Protein AF-S8DYQ5-F1 (afdb_monomer)

Structure (mmCIF, N/CA/C/O backbone):
data_AF-S8DYQ5-F1
#
_entry.id   AF-S8DYQ5-F1
#
loop_
_atom_site.group_PDB
_atom_site.id
_atom_site.type_symbol
_atom_site.label_atom_id
_atom_site.label_alt_id
_atom_site.label_comp_id
_atom_site.label_asym_id
_atom_site.label_entity_id
_atom_site.label_seq_id
_atom_site.pdbx_PDB_ins_code
_atom_site.Cartn_x
_atom_site.Cartn_y
_atom_site.Cartn_z
_atom_site.occupancy
_atom_site.B_iso_or_equiv
_atom_site.auth_seq_id
_atom_site.auth_comp_id
_atom_site.auth_asym_id
_atom_site.auth_atom_id
_atom_site.pdbx_PDB_model_num
ATOM 1 N N . GLU A 1 1 ? 52.780 23.522 -34.281 1.00 34.97 1 GLU A N 1
ATOM 2 C CA . GLU A 1 1 ? 53.432 23.574 -35.608 1.00 34.97 1 GLU A CA 1
ATOM 3 C C . GLU A 1 1 ? 54.072 22.212 -35.859 1.00 34.97 1 GLU A C 1
ATOM 5 O O . GLU A 1 1 ? 54.791 21.752 -34.988 1.00 34.97 1 GLU A O 1
ATOM 10 N N . ALA A 1 2 ? 53.478 21.415 -36.759 1.00 33.50 2 ALA A N 1
ATOM 11 C CA . ALA A 1 2 ? 54.093 20.917 -38.007 1.00 33.50 2 ALA A CA 1
ATOM 12 C C . ALA A 1 2 ? 55.357 20.060 -37.745 1.00 33.50 2 ALA A C 1
ATOM 14 O O . ALA A 1 2 ? 56.310 20.537 -37.152 1.00 33.50 2 ALA A O 1
ATOM 15 N N . TRP A 1 3 ? 55.421 18.777 -38.110 1.00 33.88 3 TRP A N 1
ATOM 16 C CA . TRP A 1 3 ? 55.381 18.308 -39.496 1.00 33.88 3 TRP A CA 1
ATOM 17 C C . TRP A 1 3 ? 54.967 16.832 -39.628 1.00 33.88 3 TRP A C 1
ATOM 19 O O . TRP A 1 3 ? 55.508 15.949 -38.967 1.00 33.88 3 TRP A O 1
ATOM 29 N N . LEU A 1 4 ? 54.040 16.604 -40.559 1.00 36.69 4 LEU A N 1
ATOM 30 C CA . LEU A 1 4 ? 53.818 15.360 -41.294 1.00 36.69 4 LEU A CA 1
ATOM 31 C C . LEU A 1 4 ? 55.026 15.064 -42.187 1.00 36.69 4 LEU A C 1
ATOM 33 O O . LEU A 1 4 ? 55.485 15.991 -42.846 1.00 36.69 4 LEU A O 1
ATOM 37 N N . LEU A 1 5 ? 55.421 13.796 -42.335 1.00 36.88 5 LEU A N 1
ATOM 38 C CA . LEU A 1 5 ? 55.784 13.264 -43.650 1.00 36.88 5 LEU A CA 1
ATOM 39 C C . LEU A 1 5 ? 55.416 11.781 -43.780 1.00 36.88 5 LEU A C 1
ATOM 41 O O . LEU A 1 5 ? 55.628 10.953 -42.899 1.00 36.88 5 LEU A O 1
ATOM 45 N N . GLU A 1 6 ? 54.808 11.544 -44.929 1.00 33.19 6 GLU A N 1
ATOM 46 C CA . GLU A 1 6 ? 54.157 10.373 -45.489 1.00 33.19 6 GLU A CA 1
ATOM 47 C C . GLU A 1 6 ? 55.161 9.482 -46.252 1.00 33.19 6 GLU A C 1
ATOM 49 O O . GLU A 1 6 ? 56.293 9.895 -46.510 1.00 33.19 6 GLU A O 1
ATOM 54 N N . ASN A 1 7 ? 54.671 8.317 -46.701 1.00 31.28 7 ASN A N 1
ATOM 55 C CA . ASN A 1 7 ? 55.265 7.310 -47.602 1.00 31.28 7 ASN A CA 1
ATOM 56 C C . ASN A 1 7 ? 55.979 6.159 -46.874 1.00 31.28 7 ASN A C 1
ATOM 58 O O . ASN A 1 7 ? 56.912 6.366 -46.117 1.00 31.28 7 ASN A O 1
ATOM 62 N N . GLY A 1 8 ? 55.653 4.883 -47.066 1.00 27.94 8 GLY A N 1
ATOM 63 C CA . GLY A 1 8 ? 54.790 4.209 -48.029 1.00 27.94 8 GLY A CA 1
ATOM 64 C C . GLY A 1 8 ? 55.381 2.814 -48.253 1.00 27.94 8 GLY A C 1
ATOM 65 O O . GLY A 1 8 ? 56.590 2.709 -48.384 1.00 27.94 8 GLY A O 1
ATOM 66 N N . HIS A 1 9 ? 54.572 1.750 -48.262 1.00 28.48 9 HIS A N 1
ATOM 67 C CA . HIS A 1 9 ? 54.715 0.612 -49.186 1.00 28.48 9 HIS A CA 1
ATOM 68 C C . HIS A 1 9 ? 53.628 -0.445 -48.939 1.00 28.48 9 HIS A C 1
ATOM 70 O O . HIS A 1 9 ? 53.515 -1.043 -47.873 1.00 28.48 9 HIS A O 1
ATOM 76 N N . LYS A 1 10 ? 52.837 -0.691 -49.988 1.00 30.67 10 LYS A N 1
ATOM 77 C CA . LYS A 1 10 ? 51.967 -1.858 -50.154 1.00 30.67 10 LYS A CA 1
ATOM 78 C C . LYS A 1 10 ? 52.826 -3.105 -50.368 1.00 30.67 10 LYS A C 1
ATOM 80 O O . LYS A 1 10 ? 53.624 -3.107 -51.300 1.00 30.67 10 LYS A O 1
ATOM 85 N N . ILE A 1 11 ? 52.528 -4.193 -49.656 1.00 31.75 11 ILE A N 1
ATOM 86 C CA . ILE A 1 11 ? 52.632 -5.554 -50.201 1.00 31.75 11 ILE A CA 1
ATOM 87 C C . ILE A 1 11 ? 51.361 -6.319 -49.811 1.00 31.75 11 ILE A C 1
ATOM 89 O O . ILE A 1 11 ? 51.133 -6.646 -48.651 1.00 31.75 11 ILE A O 1
ATOM 93 N N . ARG A 1 12 ? 50.514 -6.573 -50.816 1.00 28.80 12 ARG A N 1
ATOM 94 C CA . ARG A 1 12 ? 49.479 -7.612 -50.795 1.00 28.80 12 ARG A CA 1
ATOM 95 C C . ARG A 1 12 ? 50.172 -8.955 -51.017 1.00 28.80 12 ARG A C 1
ATOM 97 O O . ARG A 1 12 ? 50.885 -9.094 -52.007 1.00 28.80 12 ARG A O 1
ATOM 104 N N . LEU A 1 13 ? 49.864 -9.951 -50.193 1.00 28.92 13 LEU A N 1
ATOM 105 C CA . LEU A 1 13 ? 50.006 -11.356 -50.568 1.00 28.92 13 LEU A CA 1
ATOM 106 C C . LEU A 1 13 ? 48.728 -12.102 -50.175 1.00 28.92 13 LEU A C 1
ATOM 108 O O . LEU A 1 13 ? 48.369 -12.212 -49.009 1.00 28.92 13 LEU A O 1
ATOM 112 N N . LEU A 1 14 ? 48.015 -12.523 -51.217 1.00 32.28 14 LEU A N 1
ATOM 113 C CA . LEU A 1 14 ? 46.856 -13.406 -51.219 1.00 32.28 14 LEU A CA 1
ATOM 114 C C . LEU A 1 14 ? 47.345 -14.860 -51.288 1.00 32.28 14 LEU A C 1
ATOM 116 O O . LEU A 1 14 ? 48.149 -15.179 -52.160 1.00 32.28 14 LEU A O 1
ATOM 120 N N . SER A 1 15 ? 46.786 -15.736 -50.454 1.00 28.73 15 SER A N 1
ATOM 121 C CA . SER A 1 15 ? 46.601 -17.174 -50.726 1.00 28.73 15 SER A CA 1
ATOM 122 C C . SER A 1 15 ? 45.511 -17.677 -49.762 1.00 28.73 15 SER A C 1
ATOM 124 O O . SER A 1 15 ? 45.709 -17.617 -48.555 1.00 28.73 15 SER A O 1
ATOM 126 N N . LYS A 1 16 ? 44.240 -17.786 -50.167 1.00 28.97 16 LYS A N 1
ATOM 127 C CA . LYS A 1 16 ? 43.554 -18.830 -50.960 1.00 28.97 16 LYS A CA 1
ATOM 128 C C . LYS A 1 16 ? 43.096 -20.042 -50.120 1.00 28.97 16 LYS A C 1
ATOM 130 O O . LYS A 1 16 ? 43.896 -20.881 -49.740 1.00 28.97 16 LYS A O 1
ATOM 135 N N . ASP A 1 17 ? 41.775 -20.065 -49.910 1.00 29.53 17 ASP A N 1
ATOM 136 C CA . ASP A 1 17 ? 40.824 -21.181 -49.762 1.00 29.53 17 ASP A CA 1
ATOM 137 C C . ASP A 1 17 ? 41.188 -22.457 -48.982 1.00 29.53 17 ASP A C 1
ATOM 139 O O . ASP A 1 17 ? 41.964 -23.285 -49.448 1.00 29.53 17 ASP A O 1
ATOM 143 N N . ALA A 1 18 ? 40.392 -22.738 -47.940 1.00 28.81 18 ALA A N 1
ATOM 144 C CA . ALA A 1 18 ? 39.826 -24.072 -47.709 1.00 28.81 18 ALA A CA 1
ATOM 145 C C . ALA A 1 18 ? 38.514 -23.984 -46.902 1.00 28.81 18 ALA A C 1
ATOM 147 O O . ALA A 1 18 ? 38.498 -23.649 -45.720 1.00 28.81 18 ALA A O 1
ATOM 148 N N . ARG A 1 19 ? 37.396 -24.301 -47.565 1.00 30.19 19 ARG A N 1
ATOM 149 C CA . ARG A 1 19 ? 36.094 -24.609 -46.957 1.00 30.19 19 ARG A CA 1
ATOM 150 C C . ARG A 1 19 ? 36.154 -26.009 -46.349 1.00 30.19 19 ARG A C 1
ATOM 152 O O . ARG A 1 19 ? 36.496 -26.932 -47.075 1.00 30.19 19 ARG A O 1
ATOM 159 N N . HIS A 1 20 ? 35.710 -26.189 -45.105 1.00 31.31 20 HIS A N 1
ATOM 160 C CA . HIS A 1 20 ? 35.148 -27.463 -44.648 1.00 31.31 20 HIS A CA 1
ATOM 161 C C . HIS A 1 20 ? 34.097 -27.246 -43.552 1.00 31.31 20 HIS A C 1
ATOM 163 O O . HIS A 1 20 ? 34.377 -26.720 -42.480 1.00 31.31 20 HIS A O 1
ATOM 169 N N . HIS A 1 21 ? 32.873 -27.673 -43.866 1.00 35.03 21 HIS A N 1
ATOM 170 C CA . HIS A 1 21 ? 31.786 -27.924 -42.928 1.00 35.03 21 HIS A CA 1
ATOM 171 C C . HIS A 1 21 ? 32.183 -29.022 -41.933 1.00 35.03 21 HIS A C 1
ATOM 173 O O . HIS A 1 21 ? 32.635 -30.088 -42.352 1.00 35.03 21 HIS A O 1
ATOM 179 N N . SER A 1 22 ? 31.900 -28.825 -40.646 1.00 30.42 22 SER A N 1
ATOM 180 C CA . SER A 1 22 ? 31.767 -29.921 -39.686 1.00 30.42 22 SER A CA 1
ATOM 181 C C . SER A 1 22 ? 30.519 -29.716 -38.826 1.00 30.42 22 SER A C 1
ATOM 183 O O . SER A 1 22 ? 30.435 -28.858 -37.951 1.00 30.42 22 SER A O 1
ATOM 185 N N . HIS A 1 23 ? 29.502 -30.520 -39.135 1.00 35.09 23 HIS A N 1
ATOM 186 C CA . HIS A 1 23 ? 28.340 -30.752 -38.292 1.00 35.09 23 HIS A CA 1
ATOM 187 C C . HIS A 1 23 ? 28.791 -31.438 -36.997 1.00 35.09 23 HIS A C 1
ATOM 189 O O . HIS A 1 23 ? 29.259 -32.574 -37.035 1.00 35.09 23 HIS A O 1
ATOM 195 N N . ALA A 1 24 ? 28.622 -30.773 -35.855 1.00 32.44 24 ALA A N 1
ATOM 196 C CA . ALA A 1 24 ? 28.717 -31.415 -34.548 1.00 32.44 24 ALA A CA 1
ATOM 197 C C . ALA A 1 24 ? 27.353 -32.037 -34.173 1.00 32.44 24 ALA A C 1
ATOM 199 O O . ALA A 1 24 ? 26.320 -31.370 -34.314 1.00 32.44 24 ALA A O 1
ATOM 200 N N . PRO A 1 25 ? 27.305 -33.299 -33.709 1.00 33.97 25 PRO A N 1
ATOM 201 C CA . PRO A 1 25 ? 26.061 -33.953 -33.328 1.00 33.97 25 PRO A CA 1
ATOM 202 C C . PRO A 1 25 ? 25.576 -33.405 -31.979 1.00 33.97 25 PRO A C 1
ATOM 204 O O . PRO A 1 25 ? 26.295 -33.437 -30.983 1.00 33.97 25 PRO A O 1
ATOM 207 N N . ARG A 1 26 ? 24.337 -32.903 -31.937 1.00 34.91 26 ARG A N 1
ATOM 208 C CA . ARG A 1 26 ? 23.662 -32.494 -30.697 1.00 34.91 26 ARG A CA 1
ATOM 209 C C . ARG A 1 26 ? 23.338 -33.738 -29.866 1.00 34.91 26 ARG A C 1
ATOM 211 O O . ARG A 1 26 ? 22.373 -34.442 -30.152 1.00 34.91 26 ARG A O 1
ATOM 218 N N . THR A 1 27 ? 24.139 -34.012 -28.844 1.00 36.81 27 THR A N 1
ATOM 219 C CA . THR A 1 27 ? 23.824 -34.990 -27.800 1.00 36.81 27 THR A CA 1
ATOM 220 C C . THR A 1 27 ? 22.719 -34.442 -26.892 1.00 36.81 27 THR A C 1
ATOM 222 O O . THR A 1 27 ? 22.755 -33.301 -26.441 1.00 36.81 27 THR A O 1
ATOM 225 N N . ALA A 1 28 ? 21.705 -35.268 -26.633 1.00 42.78 28 ALA A N 1
ATOM 226 C CA . ALA A 1 28 ? 20.473 -34.936 -25.910 1.00 42.78 28 ALA A CA 1
ATOM 227 C C . ALA A 1 28 ? 20.637 -34.788 -24.380 1.00 42.78 28 ALA A C 1
ATOM 229 O O . ALA A 1 28 ? 19.680 -34.969 -23.632 1.00 42.78 28 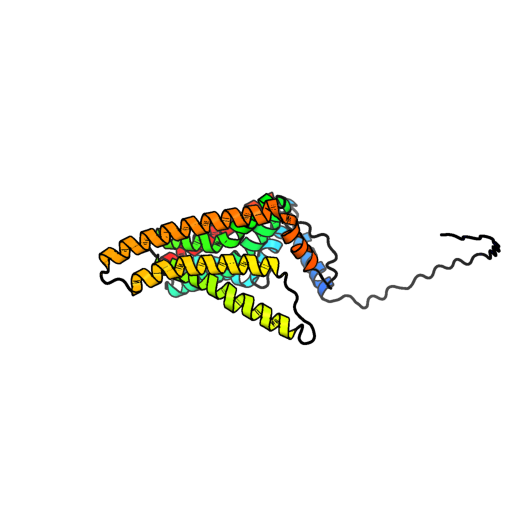ALA A O 1
ATOM 230 N N . HIS A 1 29 ? 21.833 -34.463 -23.891 1.00 41.22 29 HIS A N 1
ATOM 231 C CA . HIS A 1 29 ? 22.149 -34.454 -22.463 1.00 41.22 29 HIS A CA 1
ATOM 232 C C . HIS A 1 29 ? 22.459 -33.037 -21.968 1.00 41.22 29 HIS A C 1
ATOM 234 O O . HIS A 1 29 ? 23.591 -32.710 -21.644 1.00 41.22 29 HIS A O 1
ATOM 240 N N . ASN A 1 30 ? 21.436 -32.179 -21.967 1.00 42.72 30 ASN A N 1
ATOM 241 C CA . ASN A 1 30 ? 21.324 -31.027 -21.060 1.00 42.72 30 ASN A CA 1
ATOM 242 C C . ASN A 1 30 ? 19.922 -30.402 -21.148 1.00 42.72 30 ASN A C 1
ATOM 244 O O . ASN A 1 30 ? 19.745 -29.194 -21.295 1.00 42.72 30 ASN A O 1
ATOM 248 N N . MET A 1 31 ? 18.881 -31.236 -21.078 1.00 39.66 31 MET A N 1
ATOM 249 C CA . MET A 1 31 ? 17.541 -30.712 -20.820 1.00 39.66 31 MET A CA 1
ATOM 250 C C . MET A 1 31 ? 17.441 -30.396 -19.330 1.00 39.66 31 MET A C 1
ATOM 252 O O . MET A 1 31 ? 17.136 -31.264 -18.517 1.00 39.66 31 MET A O 1
ATOM 256 N N . SER A 1 32 ? 17.741 -29.144 -18.978 1.00 38.16 32 SER A N 1
ATOM 257 C CA . SER A 1 32 ? 17.462 -28.599 -17.651 1.00 38.16 32 SER A CA 1
ATOM 258 C C . SER A 1 32 ? 15.986 -28.835 -17.310 1.00 38.16 32 SER A C 1
ATOM 260 O O . SER A 1 32 ? 15.100 -28.625 -18.150 1.00 38.16 32 SER A O 1
ATOM 262 N N . SER A 1 33 ? 15.718 -29.293 -16.088 1.00 42.25 33 SER A N 1
ATOM 263 C CA . SER A 1 33 ? 14.389 -29.634 -15.562 1.00 42.25 33 SER A CA 1
ATOM 264 C C . SER A 1 33 ? 13.379 -28.477 -15.652 1.00 42.25 33 SER A C 1
ATOM 266 O O . SER A 1 33 ? 12.171 -28.714 -15.704 1.00 42.25 33 SER A O 1
ATOM 268 N N . SER A 1 34 ? 13.852 -27.234 -15.782 1.00 42.97 34 SER A N 1
ATOM 269 C CA . SER A 1 34 ? 13.027 -26.048 -16.049 1.00 42.97 34 SER A CA 1
ATOM 270 C C . SER A 1 34 ? 12.403 -26.037 -17.455 1.00 42.97 34 SER A C 1
ATOM 272 O O . SER A 1 34 ? 11.258 -25.614 -17.622 1.00 42.97 34 SER A O 1
ATOM 274 N N . SER A 1 35 ? 13.102 -26.568 -18.466 1.00 40.00 35 SER A N 1
ATOM 275 C CA . SER A 1 35 ? 12.604 -26.639 -19.850 1.00 40.00 35 SER A CA 1
ATOM 276 C C . SER A 1 35 ? 11.511 -27.698 -20.029 1.00 40.00 35 SER A C 1
ATOM 278 O O . SER A 1 35 ? 10.596 -27.524 -20.838 1.00 40.00 35 SER A O 1
ATOM 280 N N . LEU A 1 36 ? 11.571 -28.772 -19.234 1.00 37.03 36 LEU A N 1
ATOM 281 C CA . LEU A 1 36 ? 10.558 -29.824 -19.222 1.00 37.03 36 LEU A CA 1
ATOM 282 C C . LEU A 1 36 ? 9.270 -29.352 -18.536 1.00 37.03 36 LEU A C 1
ATOM 284 O O . LEU A 1 36 ? 8.193 -29.671 -19.032 1.00 37.03 36 LEU A O 1
ATOM 288 N N . ARG A 1 37 ? 9.370 -28.509 -17.497 1.00 44.69 37 ARG A N 1
ATOM 289 C CA . ARG A 1 37 ? 8.211 -27.894 -16.824 1.00 44.69 37 ARG A CA 1
ATOM 290 C C . ARG A 1 37 ? 7.459 -26.915 -17.737 1.00 44.69 37 ARG A C 1
ATOM 292 O O . ARG A 1 37 ? 6.241 -26.994 -17.865 1.00 44.69 37 ARG A O 1
ATOM 299 N N . LYS A 1 38 ? 8.188 -26.074 -18.486 1.00 39.00 38 LYS A N 1
ATOM 300 C CA . LYS A 1 38 ? 7.593 -25.126 -19.452 1.00 39.00 38 LYS A CA 1
ATOM 301 C C . LYS A 1 38 ? 6.873 -25.847 -20.606 1.00 39.00 38 LYS A C 1
ATOM 303 O O . LYS A 1 38 ? 5.826 -25.393 -21.059 1.00 39.00 38 LYS A O 1
ATOM 308 N N . LYS A 1 39 ? 7.388 -26.999 -21.064 1.00 39.25 39 LYS A N 1
ATOM 309 C CA . LYS A 1 39 ? 6.751 -27.817 -22.118 1.00 39.25 39 LYS A CA 1
ATOM 310 C C . LYS A 1 39 ? 5.555 -28.638 -21.622 1.00 39.25 39 LYS A C 1
ATOM 312 O O . LYS A 1 39 ? 4.591 -28.780 -22.376 1.00 39.25 39 LYS A O 1
ATOM 317 N N . SER A 1 40 ? 5.585 -29.164 -20.395 1.00 44.75 40 SER A N 1
ATOM 318 C CA . SER A 1 40 ? 4.467 -29.942 -19.843 1.00 44.75 40 SER A CA 1
ATOM 319 C C . SER A 1 40 ? 3.243 -29.071 -19.553 1.00 44.75 40 SER A C 1
ATOM 321 O O . SER A 1 40 ? 2.131 -29.469 -19.907 1.00 44.75 40 SER A O 1
ATOM 323 N N . ASP A 1 41 ? 3.439 -27.858 -19.028 1.00 46.84 41 ASP A N 1
ATOM 324 C CA . ASP A 1 41 ? 2.341 -26.950 -18.661 1.00 46.84 41 ASP A CA 1
ATOM 325 C C . ASP A 1 41 ? 1.637 -26.366 -19.902 1.00 46.84 41 ASP A C 1
ATOM 327 O O . ASP A 1 41 ? 0.409 -26.270 -19.955 1.00 46.84 41 ASP A O 1
ATOM 331 N N . ILE A 1 42 ? 2.393 -26.116 -20.978 1.00 49.06 42 ILE A N 1
ATOM 332 C CA . ILE A 1 42 ? 1.851 -25.729 -22.293 1.00 49.06 42 ILE A CA 1
ATOM 333 C C . ILE A 1 42 ? 1.037 -26.870 -22.936 1.00 49.06 42 ILE A C 1
ATOM 335 O O . ILE A 1 42 ? 0.070 -26.614 -23.664 1.00 49.06 42 ILE A O 1
ATOM 339 N N . SER A 1 43 ? 1.382 -28.134 -22.656 1.00 42.50 43 SER A N 1
ATOM 340 C CA . SER A 1 43 ? 0.714 -29.300 -23.254 1.00 42.50 43 SER A CA 1
ATOM 341 C C . SER A 1 43 ? -0.663 -29.608 -22.648 1.00 42.50 43 SER A C 1
ATOM 343 O O . SER A 1 43 ? -1.543 -30.098 -23.360 1.00 42.50 43 SER A O 1
ATOM 345 N N . LEU A 1 44 ? -0.902 -29.264 -21.375 1.00 52.12 44 LEU A N 1
ATOM 346 C CA . LEU A 1 44 ? -2.197 -29.492 -20.718 1.00 52.12 44 LEU A CA 1
ATOM 347 C C . LEU A 1 44 ? -3.280 -28.508 -21.190 1.00 52.12 44 LEU A C 1
ATOM 349 O O . LEU A 1 44 ? -4.448 -28.877 -21.307 1.00 52.12 44 LEU A O 1
ATOM 353 N N . ILE A 1 45 ? -2.890 -27.289 -21.570 1.00 49.88 45 ILE A N 1
ATOM 354 C CA . ILE A 1 45 ? -3.795 -26.234 -22.065 1.00 49.88 45 ILE A CA 1
ATOM 355 C C . ILE A 1 45 ? -4.080 -26.385 -23.572 1.00 49.88 45 ILE A C 1
ATOM 357 O O . ILE A 1 45 ? -5.049 -25.836 -24.104 1.00 49.88 45 ILE A O 1
ATOM 361 N N . SER A 1 46 ? -3.283 -27.196 -24.275 1.00 46.50 46 SER A N 1
ATOM 362 C CA . SER A 1 46 ? -3.445 -27.496 -25.705 1.00 46.50 46 SER A CA 1
ATOM 363 C C . SER A 1 46 ? -4.751 -28.230 -26.052 1.00 46.50 46 SER A C 1
ATOM 365 O O . SER A 1 46 ? -5.085 -28.334 -27.232 1.00 46.50 46 SER A O 1
ATOM 367 N N . LYS A 1 47 ? -5.495 -28.753 -25.067 1.00 49.44 47 LYS A N 1
ATOM 368 C CA . LYS A 1 47 ? -6.738 -29.514 -25.300 1.00 49.44 47 LYS A CA 1
ATOM 369 C C . LYS A 1 47 ? -8.015 -28.665 -25.345 1.00 49.44 47 LYS A C 1
ATOM 371 O O . LYS A 1 47 ? -9.087 -29.209 -25.607 1.00 49.44 47 LYS A O 1
ATOM 376 N N . VAL A 1 48 ? -7.939 -27.348 -25.140 1.00 50.41 48 VAL A N 1
ATOM 377 C CA . VAL A 1 48 ? -9.129 -26.481 -25.151 1.00 50.41 48 VAL A CA 1
ATOM 378 C C . VAL A 1 48 ? -9.445 -26.017 -26.575 1.00 50.41 48 VAL A C 1
ATOM 380 O O . VAL A 1 48 ? -8.735 -25.208 -27.165 1.00 50.41 48 VAL A O 1
ATOM 383 N N . ARG A 1 49 ? -10.554 -26.530 -27.120 1.00 52.56 49 ARG A N 1
ATOM 384 C CA . ARG A 1 49 ? -10.999 -26.368 -28.518 1.00 52.56 49 ARG A CA 1
ATOM 385 C C . ARG A 1 49 ? -11.509 -24.952 -28.865 1.00 52.56 49 ARG A C 1
ATOM 387 O O . ARG A 1 49 ? -11.773 -24.673 -30.028 1.00 52.56 49 ARG A O 1
ATOM 394 N N . VAL A 1 50 ? -11.630 -24.053 -27.881 1.00 58.34 50 VAL A N 1
ATOM 395 C CA . VAL A 1 50 ? -12.149 -22.681 -28.046 1.00 58.34 50 VAL A CA 1
ATOM 396 C C . VAL A 1 50 ? -11.034 -21.661 -27.794 1.00 58.34 50 VAL A C 1
ATOM 398 O O . VAL A 1 50 ? -10.581 -21.487 -26.663 1.00 58.34 50 VAL A O 1
ATOM 401 N N . GLY A 1 51 ? -10.603 -20.946 -28.839 1.00 59.06 51 GLY A N 1
ATOM 402 C CA . GLY A 1 51 ? -9.469 -20.008 -28.774 1.00 59.06 51 GLY A CA 1
ATOM 403 C C . GLY A 1 51 ? -9.659 -18.812 -27.826 1.00 59.06 51 GLY A C 1
ATOM 404 O O . GLY A 1 51 ? -8.679 -18.214 -27.386 1.00 59.06 51 GLY A O 1
ATOM 405 N N . PHE A 1 52 ? -10.901 -18.461 -27.484 1.00 60.75 52 PHE A N 1
ATOM 406 C CA . PHE A 1 52 ? -11.208 -17.466 -26.450 1.00 60.75 52 PHE A CA 1
ATOM 407 C C . PHE A 1 52 ? -10.954 -18.017 -25.041 1.00 60.75 52 PHE A C 1
ATOM 409 O O . PHE A 1 52 ? -10.237 -17.398 -24.263 1.00 60.75 52 PHE A O 1
ATOM 416 N N . LEU A 1 53 ? -11.455 -19.220 -24.743 1.00 59.16 53 LEU A N 1
ATOM 417 C CA . LEU A 1 53 ? -11.277 -19.861 -23.440 1.00 59.16 53 LEU A CA 1
ATOM 418 C C . LEU A 1 53 ? -9.807 -20.209 -23.181 1.00 59.16 53 LEU A C 1
ATOM 420 O O . LEU A 1 53 ? -9.331 -20.047 -22.067 1.00 59.16 53 LEU A O 1
ATOM 424 N N . ARG A 1 54 ? -9.056 -20.599 -24.220 1.00 64.56 54 ARG A N 1
ATOM 425 C CA . ARG A 1 54 ? -7.601 -20.784 -24.123 1.00 64.56 54 ARG A CA 1
ATOM 426 C C . ARG A 1 54 ? -6.885 -19.487 -23.735 1.00 64.56 54 ARG A C 1
ATOM 428 O O . ARG A 1 54 ? -6.059 -19.514 -22.836 1.00 64.56 54 ARG A O 1
ATOM 435 N N . ARG A 1 55 ? -7.210 -18.358 -24.378 1.00 65.56 55 ARG A N 1
ATOM 436 C CA . ARG A 1 55 ? -6.631 -17.044 -24.037 1.00 65.56 55 ARG A CA 1
ATOM 437 C C . ARG A 1 55 ? -7.020 -16.598 -22.628 1.00 65.56 55 ARG A C 1
ATOM 439 O O . ARG A 1 55 ? -6.166 -16.132 -21.889 1.00 65.56 55 ARG A O 1
ATOM 446 N N . PHE A 1 56 ? -8.273 -16.815 -22.235 1.00 69.12 56 PHE A N 1
ATOM 447 C CA . PHE A 1 56 ? -8.737 -16.525 -20.881 1.00 69.12 56 PHE A CA 1
ATOM 448 C C . PHE A 1 56 ? -8.028 -17.382 -19.825 1.00 69.12 56 PHE A C 1
ATOM 450 O O . PHE A 1 56 ? -7.580 -16.840 -18.828 1.00 69.12 56 PHE A O 1
ATOM 457 N N . LEU A 1 57 ? -7.876 -18.692 -20.048 1.00 66.50 57 LEU A N 1
ATOM 458 C CA . LEU A 1 57 ? -7.202 -19.598 -19.111 1.00 66.50 57 LEU A CA 1
ATOM 459 C C . LEU A 1 57 ? -5.695 -19.339 -19.017 1.00 66.50 57 LEU A C 1
ATOM 461 O O . LEU A 1 57 ? -5.141 -19.447 -17.930 1.00 66.50 57 LEU A O 1
ATOM 465 N N . VAL A 1 58 ? -5.044 -18.962 -20.121 1.00 65.75 58 VAL A N 1
ATOM 466 C CA . VAL A 1 58 ? -3.640 -18.521 -20.100 1.00 65.75 58 VAL A CA 1
ATOM 467 C C . VAL A 1 58 ? -3.507 -17.220 -19.304 1.00 65.75 58 VAL A C 1
ATOM 469 O O . VAL A 1 58 ? -2.689 -17.167 -18.396 1.00 65.75 58 VAL A O 1
ATOM 472 N N . ASN A 1 59 ? -4.370 -16.224 -19.543 1.00 68.31 59 ASN A N 1
ATOM 473 C CA . ASN A 1 59 ? -4.377 -14.988 -18.751 1.00 68.31 59 ASN A CA 1
ATOM 474 C C . ASN A 1 59 ? -4.701 -15.251 -17.271 1.00 68.31 59 ASN A C 1
ATOM 476 O O . ASN A 1 59 ? -4.113 -14.633 -16.396 1.00 68.31 59 ASN A O 1
ATOM 480 N N . LEU A 1 60 ? -5.618 -16.176 -16.979 1.00 70.38 60 LEU A N 1
ATOM 481 C CA . LEU A 1 60 ? -5.977 -16.583 -15.621 1.00 70.38 60 LEU A CA 1
ATOM 482 C C . LEU A 1 60 ? -4.788 -17.222 -14.900 1.00 70.38 60 LEU A C 1
ATOM 484 O O . LEU A 1 60 ? -4.527 -16.903 -13.746 1.00 70.38 60 LEU A O 1
ATOM 488 N N . GLN A 1 61 ? -4.078 -18.128 -15.572 1.00 70.06 61 GLN A N 1
ATOM 489 C CA . GLN A 1 61 ? -2.892 -18.771 -15.020 1.00 70.06 61 GLN A CA 1
ATOM 490 C C . GLN A 1 61 ? -1.771 -17.757 -14.789 1.00 70.06 61 GLN A C 1
ATOM 492 O O . GLN A 1 61 ? -1.148 -17.773 -13.733 1.00 70.06 61 GLN A O 1
ATOM 497 N N . GLU A 1 62 ? -1.554 -16.846 -15.728 1.00 66.94 62 GLU A N 1
ATOM 498 C CA . GLU A 1 62 ? -0.532 -15.812 -15.598 1.00 66.94 62 GLU A CA 1
ATOM 499 C C . GLU A 1 62 ? -0.838 -14.854 -14.435 1.00 66.94 62 GLU A C 1
ATOM 501 O O . GLU A 1 62 ? 0.024 -14.552 -13.610 1.00 66.94 62 GLU A O 1
ATOM 506 N N . VAL A 1 63 ? -2.101 -14.436 -14.312 1.00 66.81 63 VAL A N 1
ATOM 507 C CA . VAL A 1 63 ? -2.539 -13.500 -13.272 1.00 66.81 63 VAL A CA 1
ATOM 508 C C . VAL A 1 63 ? -2.672 -14.167 -11.906 1.00 66.81 63 VAL A C 1
ATOM 510 O O . VAL A 1 63 ? -2.374 -13.518 -10.922 1.00 66.81 63 VAL A O 1
ATOM 513 N N . LEU A 1 64 ? -3.104 -15.422 -11.780 1.00 64.69 64 LEU A N 1
ATOM 514 C CA . LEU A 1 64 ? -3.381 -16.024 -10.460 1.00 64.69 64 LEU A CA 1
ATOM 515 C C . LEU A 1 64 ? -2.376 -17.093 -10.019 1.00 64.69 64 LEU A C 1
ATOM 517 O O . LEU A 1 64 ? -2.238 -17.351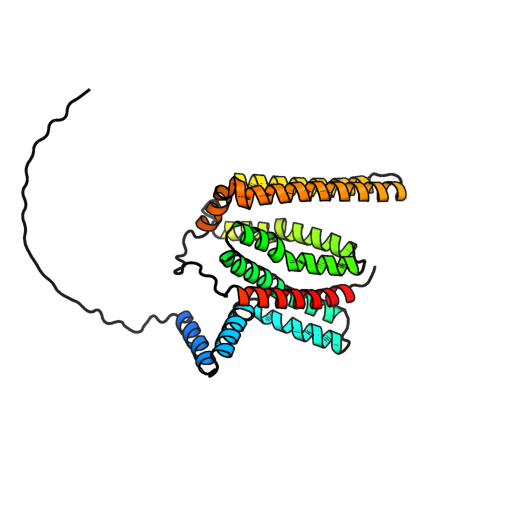 -8.822 1.00 64.69 64 LEU A O 1
ATOM 521 N N . LEU A 1 65 ? -1.711 -17.766 -10.957 1.00 63.16 65 LEU A N 1
ATOM 522 C CA . LEU A 1 65 ? -0.905 -18.959 -10.674 1.00 63.16 65 LEU A CA 1
ATOM 523 C C . LEU A 1 65 ? 0.598 -18.748 -10.876 1.00 63.16 65 LEU A C 1
ATOM 525 O O . LEU A 1 65 ? 1.377 -19.562 -10.384 1.00 63.16 65 LEU A O 1
ATOM 529 N N . ASN A 1 66 ? 1.029 -17.662 -11.526 1.00 68.31 66 ASN A N 1
ATOM 530 C CA . ASN A 1 66 ? 2.451 -17.391 -11.761 1.00 68.31 66 ASN A CA 1
ATOM 531 C C . ASN A 1 66 ? 3.169 -16.716 -10.569 1.00 68.31 66 ASN A C 1
ATOM 533 O O . ASN A 1 66 ? 4.210 -16.087 -10.735 1.00 68.31 66 ASN A O 1
ATOM 537 N N . THR A 1 67 ? 2.637 -16.834 -9.345 1.00 70.88 67 THR A N 1
ATOM 538 C CA . THR A 1 67 ? 3.247 -16.237 -8.145 1.00 70.88 67 THR A CA 1
ATOM 539 C C . THR A 1 67 ? 3.526 -17.265 -7.066 1.00 70.88 67 THR A C 1
ATOM 541 O O . THR A 1 67 ? 2.783 -18.229 -6.873 1.00 70.88 67 THR A O 1
ATOM 544 N N . LYS A 1 68 ? 4.576 -17.017 -6.274 1.00 74.94 68 LYS A N 1
ATOM 545 C CA . LYS A 1 68 ? 4.871 -17.809 -5.068 1.00 74.94 68 LYS A CA 1
ATOM 546 C C . LYS A 1 68 ? 3.738 -17.726 -4.033 1.00 74.94 68 LYS A C 1
ATOM 548 O O . LYS A 1 68 ? 3.604 -18.627 -3.212 1.00 74.94 68 LYS A O 1
ATOM 553 N N . LEU A 1 69 ? 2.909 -16.679 -4.103 1.00 81.25 69 LEU A N 1
ATOM 554 C CA . LEU A 1 69 ? 1.756 -16.443 -3.231 1.00 81.25 69 LEU A CA 1
ATOM 555 C C . LEU A 1 69 ? 0.452 -17.053 -3.764 1.00 81.25 69 LEU A C 1
ATOM 557 O O . LEU A 1 69 ? -0.588 -16.910 -3.126 1.00 81.25 69 LEU A O 1
ATOM 561 N N . SER A 1 70 ? 0.488 -17.757 -4.898 1.00 80.81 70 SER A N 1
ATOM 562 C CA . SER A 1 70 ? -0.704 -18.301 -5.550 1.00 80.81 70 SER A CA 1
ATOM 563 C C . SER A 1 70 ? -1.572 -19.160 -4.613 1.00 80.81 70 SER A C 1
ATOM 565 O O . SER A 1 70 ? -2.801 -19.088 -4.636 1.00 80.81 70 SER A O 1
ATOM 567 N N . PHE A 1 71 ? -0.944 -19.922 -3.713 1.00 86.06 71 PHE A N 1
ATOM 568 C CA . PHE A 1 71 ? -1.665 -20.764 -2.758 1.00 86.06 71 PHE A CA 1
ATOM 569 C C . PHE A 1 71 ? -2.542 -19.964 -1.774 1.00 86.06 71 PHE A C 1
ATOM 571 O O . PHE A 1 71 ? -3.534 -20.501 -1.279 1.00 86.06 71 PHE A O 1
ATOM 578 N N . LEU A 1 72 ? -2.239 -18.681 -1.524 1.00 90.44 72 LEU A N 1
ATOM 579 C CA . LEU A 1 72 ? -3.039 -17.813 -0.650 1.00 90.44 72 LEU A CA 1
ATOM 580 C C . LEU A 1 72 ? -4.375 -17.424 -1.297 1.00 90.44 72 LEU A C 1
ATOM 582 O O . LEU A 1 72 ? -5.302 -17.082 -0.567 1.00 90.44 72 LEU A O 1
ATOM 586 N N . PHE A 1 73 ? -4.538 -17.529 -2.625 1.00 89.56 73 PHE A N 1
ATOM 587 C CA . PHE A 1 73 ? -5.824 -17.234 -3.278 1.00 89.56 73 PHE A CA 1
ATOM 588 C C . PHE A 1 73 ? -6.960 -18.128 -2.780 1.00 89.56 73 PHE A C 1
ATOM 590 O O . PHE A 1 73 ? -8.116 -17.711 -2.811 1.00 89.56 73 PHE A O 1
ATOM 597 N N . VAL A 1 74 ? -6.647 -19.318 -2.255 1.00 92.50 74 VAL A N 1
ATOM 598 C CA . VAL A 1 74 ? -7.625 -20.210 -1.613 1.00 92.50 74 VAL A CA 1
ATOM 599 C C . VAL A 1 74 ? -8.271 -19.548 -0.388 1.00 92.50 74 VAL A C 1
ATOM 601 O O . VAL A 1 74 ? -9.429 -19.824 -0.083 1.00 92.50 74 VAL A O 1
ATOM 604 N N . ALA A 1 75 ? -7.591 -18.611 0.278 1.00 94.88 75 ALA A N 1
ATOM 605 C CA . ALA A 1 75 ? -8.151 -17.885 1.415 1.00 94.88 75 ALA A CA 1
ATOM 606 C C . ALA A 1 75 ? -9.348 -16.998 1.032 1.00 94.88 75 ALA A C 1
ATOM 608 O O . ALA A 1 75 ? -10.218 -16.781 1.869 1.00 94.88 75 ALA A O 1
ATOM 609 N N . ILE A 1 76 ? -9.455 -16.545 -0.224 1.00 94.62 76 ILE A N 1
ATOM 610 C CA . ILE A 1 76 ? -10.560 -15.691 -0.693 1.00 94.62 76 ILE A CA 1
ATOM 611 C C . ILE A 1 76 ? -11.915 -16.422 -0.646 1.00 94.62 76 ILE A C 1
ATOM 613 O O . ILE A 1 76 ? -12.814 -15.956 0.060 1.00 94.62 76 ILE A O 1
ATOM 617 N N . PRO A 1 77 ? -12.116 -17.563 -1.343 1.00 95.50 77 PRO A N 1
ATOM 618 C CA . PRO A 1 77 ? -13.371 -18.301 -1.241 1.00 95.50 77 PRO A CA 1
ATOM 619 C C . PRO A 1 77 ? -13.610 -18.826 0.180 1.00 95.50 77 PRO A C 1
ATOM 621 O O . PRO A 1 77 ? -14.759 -18.859 0.618 1.00 95.50 77 PRO A O 1
ATOM 624 N N . LEU A 1 78 ? -12.553 -19.169 0.929 1.00 95.56 78 LEU A N 1
ATOM 625 C CA . LEU A 1 78 ? -12.674 -19.560 2.335 1.00 95.56 78 LEU A CA 1
ATOM 626 C C . LEU A 1 78 ? -13.193 -18.412 3.213 1.00 95.56 78 LEU A C 1
ATOM 628 O O . LEU A 1 78 ? -14.064 -18.651 4.044 1.00 95.56 78 LEU A O 1
ATOM 632 N N . ALA A 1 79 ? -12.729 -17.176 3.017 1.00 95.50 79 ALA A N 1
ATOM 633 C CA . ALA A 1 79 ? -13.215 -16.002 3.743 1.00 95.50 79 ALA A CA 1
ATOM 634 C C . ALA A 1 79 ? -14.706 -15.751 3.468 1.00 95.50 79 ALA A C 1
ATOM 636 O O . ALA A 1 79 ? -15.488 -15.518 4.393 1.00 95.50 79 ALA A O 1
ATOM 637 N N . ILE A 1 80 ? -15.120 -15.866 2.200 1.00 95.62 80 ILE A N 1
ATOM 638 C CA . ILE A 1 80 ? -16.524 -15.729 1.789 1.00 95.62 80 ILE A CA 1
ATOM 639 C C . ILE A 1 80 ? -17.384 -16.832 2.422 1.00 95.62 80 ILE A C 1
ATOM 641 O O . ILE A 1 80 ? -18.442 -16.540 2.983 1.00 95.62 80 ILE A O 1
ATOM 645 N N . ALA A 1 81 ? -16.928 -18.087 2.377 1.00 96.00 81 ALA A N 1
ATOM 646 C CA . ALA A 1 81 ? -17.631 -19.220 2.975 1.00 96.00 81 ALA A CA 1
ATOM 647 C C . ALA A 1 81 ? -17.738 -19.086 4.503 1.00 96.00 81 ALA A C 1
ATOM 649 O O . ALA A 1 81 ? -18.829 -19.225 5.056 1.00 96.00 81 ALA A O 1
ATOM 650 N N . ALA A 1 82 ? -16.640 -18.726 5.176 1.00 94.88 82 ALA A N 1
ATOM 651 C CA . ALA A 1 82 ? -16.598 -18.493 6.617 1.00 94.88 82 ALA A CA 1
ATOM 652 C C . ALA A 1 82 ? -17.601 -17.410 7.038 1.00 94.88 82 ALA A C 1
ATOM 654 O O . ALA A 1 82 ? -18.370 -17.610 7.981 1.00 94.88 82 ALA A O 1
ATOM 655 N N . ARG A 1 83 ? -17.673 -16.295 6.295 1.00 93.06 83 ARG A N 1
ATOM 656 C CA . ARG A 1 83 ? -18.661 -15.237 6.545 1.00 93.06 83 ARG A CA 1
ATOM 657 C C . ARG A 1 83 ? -20.091 -15.725 6.317 1.00 93.06 83 ARG A C 1
ATOM 659 O O . ARG A 1 83 ? -20.973 -15.414 7.115 1.00 93.06 83 ARG A O 1
ATOM 666 N N . ARG A 1 84 ? -20.334 -16.491 5.250 1.00 94.12 84 ARG A N 1
ATOM 667 C CA . ARG A 1 84 ? -21.676 -16.971 4.880 1.00 94.12 84 ARG A CA 1
ATOM 668 C C . ARG A 1 84 ? -22.235 -18.014 5.848 1.00 94.12 84 ARG A C 1
ATOM 670 O O . ARG A 1 84 ? -23.454 -18.052 6.033 1.00 94.12 84 ARG A O 1
ATOM 677 N N . TRP A 1 85 ? -21.367 -18.840 6.427 1.00 94.69 85 TRP A N 1
ATOM 678 C CA . TRP A 1 85 ? -21.708 -19.868 7.415 1.00 94.69 85 TRP A CA 1
ATOM 679 C C . TRP A 1 85 ? -21.638 -19.381 8.867 1.00 94.69 85 TRP A C 1
ATOM 681 O O . TRP A 1 85 ? -21.908 -20.160 9.773 1.00 94.69 85 TRP A O 1
ATOM 691 N N . GLY A 1 86 ? -21.319 -18.104 9.100 1.00 90.88 86 GLY A N 1
ATOM 692 C CA . GLY A 1 86 ? -21.336 -17.516 10.441 1.00 90.88 86 GLY A CA 1
ATOM 693 C C . GLY A 1 86 ? -20.194 -17.986 11.345 1.00 90.88 86 GLY A C 1
ATOM 694 O O . GLY A 1 86 ? -20.384 -18.095 12.554 1.00 90.88 86 GLY A O 1
ATOM 695 N N . TYR A 1 87 ? -19.014 -18.271 10.781 1.00 92.56 87 TYR A N 1
ATOM 696 C CA . TYR A 1 87 ? -17.818 -18.548 11.582 1.00 92.56 87 TYR A CA 1
ATOM 697 C C . TYR A 1 87 ? -17.417 -17.331 12.438 1.00 92.56 87 TYR A C 1
ATOM 699 O O . TYR A 1 87 ? -17.751 -16.194 12.088 1.00 92.56 87 TYR A O 1
ATOM 707 N N . PRO A 1 88 ? -16.656 -17.539 13.531 1.00 93.56 88 PRO A N 1
ATOM 708 C CA . PRO A 1 88 ? -16.186 -16.452 14.384 1.00 93.56 88 PRO A CA 1
ATOM 709 C C . PRO A 1 88 ? -15.440 -15.360 13.606 1.00 93.56 88 PRO A C 1
ATOM 711 O O . PRO A 1 88 ? -14.656 -15.657 12.700 1.00 93.56 88 PRO A O 1
ATOM 714 N N . ASN A 1 89 ? -15.626 -14.100 14.017 1.00 93.19 89 ASN A N 1
ATOM 715 C CA . ASN A 1 89 ? -15.043 -12.926 13.354 1.00 93.19 89 ASN A CA 1
ATOM 716 C C . ASN A 1 89 ? -13.519 -13.023 13.179 1.00 93.19 89 ASN A C 1
ATOM 718 O O . ASN A 1 89 ? -13.011 -12.593 12.151 1.00 93.19 89 ASN A O 1
ATOM 722 N N . ALA A 1 90 ? -12.803 -13.649 14.119 1.00 93.94 90 ALA A N 1
ATOM 723 C CA . ALA A 1 90 ? -11.357 -13.854 14.026 1.00 93.94 90 ALA A CA 1
ATOM 724 C C . ALA A 1 90 ? -10.940 -14.669 12.786 1.00 93.94 90 ALA A C 1
ATOM 726 O O . ALA A 1 90 ? -9.962 -14.328 12.125 1.00 93.94 90 ALA A O 1
ATOM 727 N N . TRP A 1 91 ? -11.700 -15.712 12.429 1.00 94.69 91 TRP A N 1
ATOM 728 C CA . TRP A 1 91 ? -11.419 -16.526 11.242 1.00 94.69 91 TRP A CA 1
ATOM 729 C C . TRP A 1 91 ? -11.716 -15.767 9.956 1.00 94.69 91 TRP A C 1
ATOM 731 O O . TRP A 1 91 ? -10.916 -15.799 9.025 1.00 94.69 91 TRP A O 1
ATOM 741 N N . VAL A 1 92 ? -12.842 -15.051 9.916 1.00 95.75 92 VAL A N 1
ATOM 742 C CA . VAL A 1 92 ? -13.202 -14.206 8.770 1.00 95.75 92 VAL A CA 1
ATOM 743 C C . VAL A 1 92 ? -12.150 -13.114 8.565 1.00 95.75 92 VAL A C 1
ATOM 745 O O . VAL A 1 92 ? -11.716 -12.902 7.434 1.00 95.75 92 VAL A O 1
ATOM 748 N N . PHE A 1 93 ? -11.697 -12.476 9.646 1.00 95.00 93 PHE A N 1
ATOM 749 C CA . PHE A 1 93 ? -10.630 -11.480 9.625 1.00 95.00 93 PHE A CA 1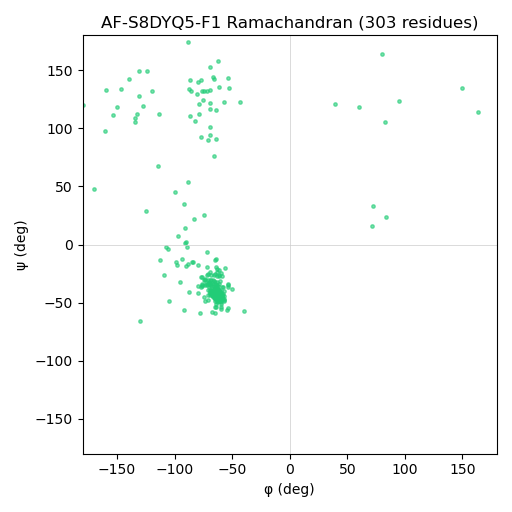
ATOM 750 C C . PHE A 1 93 ? -9.328 -12.070 9.073 1.00 95.00 93 PHE A C 1
ATOM 752 O O . PHE A 1 93 ? -8.800 -11.569 8.082 1.00 95.00 93 PHE A O 1
ATOM 759 N N . ALA A 1 94 ? -8.841 -13.167 9.663 1.00 95.94 94 ALA A N 1
ATOM 760 C CA . ALA A 1 94 ? -7.576 -13.785 9.273 1.00 95.94 94 ALA A CA 1
ATOM 761 C C . ALA A 1 94 ? -7.587 -14.255 7.811 1.00 95.94 94 ALA A C 1
ATOM 763 O O . ALA A 1 94 ? -6.665 -13.947 7.060 1.00 95.94 94 ALA A O 1
ATOM 764 N N . LEU A 1 95 ? -8.649 -14.942 7.377 1.00 96.50 95 LEU A N 1
ATOM 765 C CA . LEU A 1 95 ? -8.783 -15.405 5.993 1.00 96.50 95 LEU A CA 1
ATOM 766 C C . LEU A 1 95 ? -8.882 -14.237 5.005 1.00 96.50 95 LEU A C 1
ATOM 768 O O . LEU A 1 95 ? -8.297 -14.305 3.927 1.00 96.50 95 LEU A O 1
ATOM 772 N N . SER A 1 96 ? -9.572 -13.154 5.377 1.00 96.25 96 SER A N 1
ATOM 773 C CA . SER A 1 96 ? -9.652 -11.956 4.533 1.00 96.25 96 SER A CA 1
ATOM 774 C C . SER A 1 96 ? -8.291 -11.271 4.405 1.00 96.25 96 SER A C 1
ATOM 776 O O . SER A 1 96 ? -7.900 -10.927 3.296 1.00 96.25 96 SER A O 1
ATOM 778 N N . MET A 1 97 ? -7.531 -11.142 5.499 1.00 94.69 97 MET A N 1
ATOM 779 C CA . MET A 1 97 ? -6.171 -10.585 5.476 1.00 94.69 97 MET A CA 1
ATOM 780 C C . MET A 1 97 ? -5.216 -11.433 4.626 1.00 94.69 97 MET A C 1
ATOM 782 O O . MET A 1 97 ? -4.505 -10.887 3.786 1.00 94.69 97 MET A O 1
ATOM 786 N N . ILE A 1 98 ? -5.249 -12.763 4.777 1.00 95.81 98 ILE A N 1
ATOM 787 C CA . ILE A 1 98 ? -4.447 -13.687 3.958 1.00 95.81 98 ILE A CA 1
ATOM 788 C C . ILE A 1 98 ? -4.847 -13.589 2.481 1.00 95.81 98 ILE A C 1
ATOM 790 O O . ILE A 1 98 ? -3.978 -13.614 1.619 1.00 95.81 98 ILE A O 1
ATOM 794 N N . GLY A 1 99 ? -6.142 -13.457 2.175 1.00 95.06 99 GLY A N 1
ATOM 795 C CA . GLY A 1 99 ? -6.631 -13.285 0.805 1.00 95.06 99 GLY A CA 1
ATOM 796 C C . GLY A 1 99 ? -6.258 -11.935 0.181 1.00 95.06 99 GLY A C 1
ATOM 797 O O . GLY A 1 99 ? -6.051 -11.861 -1.028 1.00 95.06 99 GLY A O 1
ATOM 798 N N . LEU A 1 100 ? -6.125 -10.880 0.991 1.00 94.81 100 LEU A N 1
ATOM 799 C CA . LEU A 1 100 ? -5.678 -9.557 0.546 1.00 94.81 100 LEU A CA 1
ATOM 800 C C . LEU A 1 100 ? -4.192 -9.536 0.166 1.00 94.81 100 LEU A C 1
ATOM 802 O O . LEU A 1 100 ? -3.829 -8.819 -0.761 1.00 94.81 100 LEU A O 1
ATOM 806 N N . THR A 1 101 ? -3.341 -10.335 0.818 1.00 92.62 101 THR A N 1
ATOM 807 C CA . THR A 1 101 ? -1.895 -10.387 0.534 1.00 92.62 101 THR A CA 1
ATOM 808 C C . THR A 1 101 ? -1.560 -10.677 -0.941 1.00 92.62 101 THR A C 1
ATOM 810 O O . THR A 1 101 ? -0.874 -9.859 -1.553 1.00 92.62 101 THR A O 1
ATOM 813 N N . PRO A 1 102 ? -2.030 -11.777 -1.566 1.00 91.44 102 PRO A N 1
ATOM 814 C CA . PRO A 1 102 ? -1.755 -12.034 -2.978 1.00 91.44 102 PRO A CA 1
ATOM 815 C C . PRO A 1 102 ? -2.513 -11.075 -3.910 1.00 91.44 102 PRO A C 1
ATOM 817 O O . PRO A 1 102 ? -2.055 -10.820 -5.018 1.00 91.44 102 PRO A O 1
ATOM 820 N N . LEU A 1 103 ? -3.656 -10.515 -3.489 1.00 92.19 103 LEU A N 1
ATOM 821 C CA . LEU A 1 103 ? -4.379 -9.519 -4.287 1.00 92.19 103 LEU A CA 1
ATOM 822 C C . LEU A 1 103 ? -3.611 -8.203 -4.399 1.00 92.19 103 LEU A C 1
ATOM 824 O O . LEU A 1 103 ? -3.596 -7.622 -5.480 1.00 92.19 103 LEU A O 1
ATOM 828 N N . ALA A 1 104 ? -2.976 -7.750 -3.315 1.00 91.06 104 ALA A N 1
ATOM 829 C CA . ALA A 1 104 ? -2.161 -6.539 -3.314 1.00 91.06 104 ALA A CA 1
ATOM 830 C C . ALA A 1 104 ? -1.004 -6.654 -4.313 1.00 91.06 104 ALA A C 1
ATOM 832 O O . ALA A 1 104 ? -0.794 -5.773 -5.144 1.00 91.06 104 ALA A O 1
ATOM 833 N N . GLU A 1 105 ? -0.317 -7.793 -4.281 1.00 89.00 105 GLU A N 1
ATOM 834 C CA . GLU A 1 105 ? 0.796 -8.090 -5.176 1.00 89.00 105 GLU A CA 1
ATOM 835 C C . GLU A 1 105 ? 0.343 -8.176 -6.646 1.00 89.00 105 GLU A C 1
ATOM 837 O O . GLU A 1 105 ? 0.975 -7.591 -7.526 1.00 89.00 105 GLU A O 1
ATOM 842 N N . ARG A 1 106 ? -0.813 -8.792 -6.927 1.00 88.88 106 ARG A N 1
ATOM 843 C CA . ARG A 1 106 ? -1.367 -8.826 -8.291 1.00 88.88 106 ARG A CA 1
ATOM 844 C C . ARG A 1 106 ? -1.897 -7.488 -8.783 1.00 88.88 106 ARG A C 1
ATOM 846 O O . ARG A 1 106 ? -1.801 -7.224 -9.977 1.00 88.88 106 ARG A O 1
ATOM 853 N N . LEU A 1 107 ? -2.439 -6.645 -7.907 1.00 91.12 107 LEU A N 1
ATOM 854 C CA . LEU A 1 107 ? -2.821 -5.276 -8.259 1.00 91.12 107 LEU A CA 1
ATOM 855 C C . LEU A 1 107 ? -1.601 -4.463 -8.695 1.00 91.12 107 LEU A C 1
ATOM 857 O O . LEU A 1 107 ? -1.676 -3.797 -9.727 1.00 91.12 107 LEU A O 1
ATOM 861 N N . SER A 1 108 ? -0.482 -4.582 -7.976 1.00 88.50 108 SER A N 1
ATOM 862 C CA . SER A 1 108 ? 0.794 -3.962 -8.357 1.00 88.50 108 SER A CA 1
ATOM 863 C C . SER A 1 108 ? 1.265 -4.454 -9.728 1.00 88.50 108 SER A C 1
ATOM 865 O O . SER A 1 108 ? 1.474 -3.649 -10.629 1.00 88.50 108 SER A O 1
ATOM 867 N N . PHE A 1 109 ? 1.313 -5.775 -9.933 1.00 87.50 109 PHE A N 1
ATOM 868 C CA . PHE A 1 109 ? 1.701 -6.366 -11.218 1.00 87.50 109 PHE A CA 1
ATOM 869 C C . PHE A 1 109 ? 0.795 -5.918 -12.377 1.00 87.50 109 PHE A C 1
ATOM 871 O O . PHE A 1 109 ? 1.272 -5.515 -13.431 1.00 87.50 109 PHE A O 1
ATOM 878 N N . LEU A 1 110 ? -0.530 -5.952 -12.210 1.00 89.56 110 LEU A N 1
ATOM 879 C CA . LEU A 1 110 ? -1.465 -5.514 -13.255 1.00 89.56 110 LEU A CA 1
ATOM 880 C C . LEU A 1 110 ? -1.309 -4.027 -13.584 1.00 89.56 110 LEU A C 1
ATOM 882 O O . LEU A 1 110 ? -1.481 -3.634 -14.737 1.00 89.56 110 LEU A O 1
ATOM 886 N N . THR A 1 111 ? -0.994 -3.218 -12.574 1.00 90.00 111 THR A N 1
ATOM 887 C CA . THR A 1 111 ? -0.728 -1.788 -12.728 1.00 90.00 111 THR A CA 1
ATOM 888 C C . THR A 1 111 ? 0.527 -1.560 -13.561 1.00 90.00 111 THR A C 1
ATOM 890 O O . THR A 1 111 ? 0.486 -0.794 -14.516 1.00 90.00 111 THR A O 1
ATOM 893 N N . GLU A 1 112 ? 1.604 -2.281 -13.271 1.00 86.88 112 GLU A N 1
ATOM 894 C CA . GLU A 1 112 ? 2.853 -2.244 -14.032 1.00 86.88 112 GLU A CA 1
ATOM 895 C C . GLU A 1 112 ? 2.647 -2.676 -15.496 1.00 86.88 112 GLU A C 1
ATOM 897 O O . GLU A 1 112 ? 2.985 -1.943 -16.425 1.00 86.88 112 GLU A O 1
ATOM 902 N N . GLN A 1 113 ? 1.962 -3.802 -15.727 1.00 87.12 113 GLN A N 1
ATOM 903 C CA . GLN A 1 113 ? 1.630 -4.277 -17.080 1.00 87.12 113 GLN A CA 1
ATOM 904 C C . GLN A 1 113 ? 0.810 -3.252 -17.879 1.00 87.12 113 GLN A C 1
ATOM 906 O O . GLN A 1 113 ? 0.977 -3.099 -19.093 1.00 87.12 113 GLN A O 1
ATOM 911 N N . LEU A 1 114 ? -0.095 -2.541 -17.204 1.00 88.38 114 LEU A N 1
ATOM 912 C CA . LEU A 1 114 ? -0.895 -1.500 -17.830 1.00 88.38 114 LEU A CA 1
ATOM 913 C C . LEU A 1 114 ? -0.078 -0.219 -18.053 1.00 88.38 114 LEU A C 1
ATOM 915 O O . LEU A 1 114 ? -0.252 0.427 -19.088 1.00 88.38 114 LEU A O 1
ATOM 919 N N . ALA A 1 115 ? 0.852 0.105 -17.151 1.00 87.12 115 ALA A N 1
ATOM 920 C CA . ALA A 1 115 ? 1.771 1.227 -17.285 1.00 87.12 115 ALA A CA 1
ATOM 921 C C . ALA A 1 115 ? 2.625 1.102 -18.556 1.00 87.12 115 ALA A C 1
ATOM 923 O O . ALA A 1 115 ? 2.631 2.045 -19.356 1.00 87.12 115 ALA A O 1
ATOM 924 N N . PHE A 1 116 ? 3.184 -0.087 -18.825 1.00 83.25 116 PHE A N 1
ATOM 925 C CA . PHE A 1 116 ? 3.908 -0.403 -20.069 1.00 83.25 116 PHE A CA 1
ATOM 926 C C . PHE A 1 116 ? 3.096 -0.098 -21.339 1.00 83.25 116 PHE A C 1
ATOM 928 O O . PHE A 1 116 ? 3.639 0.343 -22.349 1.00 83.25 116 PHE A O 1
ATOM 935 N N . CYS A 1 117 ? 1.774 -0.284 -21.295 1.00 83.06 117 CYS A N 1
ATOM 936 C CA . CYS A 1 117 ? 0.892 -0.060 -22.443 1.00 83.06 117 CYS A CA 1
ATOM 937 C C . CYS A 1 117 ? 0.427 1.402 -22.609 1.00 83.06 117 CYS A C 1
ATOM 939 O O . CYS A 1 117 ? -0.126 1.744 -23.655 1.00 83.06 117 CYS A O 1
ATOM 941 N N . THR A 1 118 ? 0.577 2.251 -21.586 1.00 84.00 118 THR A N 1
ATOM 942 C CA . THR A 1 118 ? -0.014 3.611 -21.541 1.00 84.00 118 THR A CA 1
ATOM 943 C C . THR A 1 118 ? 0.984 4.750 -21.750 1.00 84.00 118 THR A C 1
ATOM 945 O O . THR A 1 118 ? 0.585 5.912 -21.846 1.00 84.00 118 THR A O 1
ATOM 948 N N . GLY A 1 119 ? 2.269 4.420 -21.877 1.00 81.94 119 GLY A N 1
ATOM 949 C CA . GLY A 1 119 ? 3.361 5.379 -22.010 1.00 81.94 119 GLY A CA 1
ATOM 950 C C . GLY A 1 119 ? 3.797 5.981 -20.665 1.00 81.94 119 GLY A C 1
ATOM 951 O O . GLY A 1 119 ? 3.051 5.913 -19.689 1.00 81.94 119 GLY A O 1
ATOM 952 N N . PRO A 1 120 ? 4.985 6.611 -20.596 1.00 80.56 120 PRO A N 1
ATOM 953 C CA . PRO A 1 120 ? 5.659 6.895 -19.322 1.00 80.56 120 PRO A CA 1
ATOM 954 C C . PRO A 1 120 ? 4.858 7.768 -18.346 1.00 80.56 120 PRO A C 1
ATOM 956 O O . PRO A 1 120 ? 4.768 7.468 -17.162 1.00 80.56 120 PRO A O 1
ATOM 959 N N . THR A 1 121 ? 4.213 8.835 -18.828 1.00 83.88 121 THR A N 1
ATOM 960 C CA . THR A 1 121 ? 3.482 9.769 -17.954 1.00 83.88 121 THR A CA 1
ATOM 961 C C . THR A 1 121 ? 2.197 9.160 -17.389 1.00 83.88 121 THR A C 1
ATOM 963 O O . THR A 1 121 ? 1.940 9.261 -16.190 1.00 83.88 121 THR A O 1
ATOM 966 N N . VAL A 1 122 ? 1.376 8.531 -18.238 1.00 85.88 122 VAL A N 1
ATOM 967 C CA . VAL A 1 122 ? 0.121 7.898 -17.794 1.00 85.88 122 VAL A CA 1
ATOM 968 C C . VAL A 1 122 ? 0.431 6.648 -16.979 1.00 85.88 122 VAL A C 1
ATOM 970 O O . VAL A 1 122 ? -0.198 6.440 -15.948 1.00 85.88 122 VAL A O 1
ATOM 973 N N . GLY A 1 123 ? 1.436 5.874 -17.388 1.00 85.94 123 GLY A N 1
ATOM 974 C CA . GLY A 1 123 ? 1.889 4.689 -16.676 1.00 85.94 123 GLY A CA 1
ATOM 975 C C . GLY A 1 123 ? 2.455 5.009 -15.298 1.00 85.94 123 GLY A C 1
ATOM 976 O O . GLY A 1 123 ? 2.065 4.367 -14.329 1.00 85.94 123 GLY A O 1
ATOM 977 N N . GLY A 1 124 ? 3.268 6.060 -15.171 1.00 84.81 124 GLY A N 1
ATOM 978 C CA . GLY A 1 124 ? 3.768 6.513 -13.874 1.00 84.81 124 GLY A CA 1
ATOM 979 C C . GLY A 1 124 ? 2.656 7.010 -12.943 1.00 84.81 124 GLY A C 1
ATOM 980 O O . GLY A 1 124 ? 2.654 6.688 -11.756 1.00 84.81 124 GLY A O 1
ATOM 981 N N . LEU A 1 125 ? 1.645 7.712 -13.471 1.00 87.56 125 LEU A N 1
ATOM 982 C CA . LEU A 1 125 ? 0.469 8.099 -12.681 1.00 87.56 125 LEU A CA 1
ATOM 983 C C . LEU A 1 125 ? -0.380 6.884 -12.272 1.00 87.56 125 LEU A C 1
ATOM 985 O O . LEU A 1 125 ? -0.906 6.830 -11.156 1.00 87.56 125 LEU A O 1
ATOM 989 N N . LEU A 1 126 ? -0.513 5.906 -13.167 1.00 88.38 126 LEU A N 1
ATOM 990 C CA . LEU A 1 126 ? -1.211 4.655 -12.904 1.00 88.38 126 LEU A CA 1
ATOM 991 C C . LEU A 1 126 ? -0.484 3.857 -11.813 1.00 88.38 126 LEU A C 1
ATOM 993 O O . LEU A 1 126 ? -1.133 3.402 -10.880 1.00 88.38 126 LEU A O 1
ATOM 997 N N . ASN A 1 127 ? 0.848 3.786 -11.853 1.00 85.56 127 ASN A N 1
ATOM 998 C CA . ASN A 1 127 ? 1.662 3.163 -10.810 1.00 85.56 127 ASN A CA 1
ATOM 999 C C . ASN A 1 127 ? 1.503 3.872 -9.457 1.00 85.56 127 ASN A C 1
ATOM 1001 O O . ASN A 1 127 ? 1.183 3.243 -8.450 1.00 85.56 127 ASN A O 1
ATOM 1005 N N . ALA A 1 128 ? 1.599 5.204 -9.450 1.00 86.25 128 ALA A N 1
ATOM 1006 C CA . ALA A 1 128 ? 1.416 6.019 -8.251 1.00 86.25 128 ALA A CA 1
ATOM 1007 C C . ALA A 1 128 ? 0.048 5.803 -7.571 1.00 86.25 128 ALA A C 1
ATOM 1009 O O . ALA A 1 128 ? -0.045 5.762 -6.340 1.00 86.25 128 ALA A O 1
ATOM 1010 N N . THR A 1 129 ? -1.018 5.661 -8.363 1.00 85.62 129 THR A N 1
ATOM 1011 C CA . THR A 1 129 ? -2.397 5.552 -7.863 1.00 85.62 129 THR A CA 1
ATOM 1012 C C . THR A 1 129 ? -2.839 4.108 -7.634 1.00 85.62 129 THR A C 1
ATOM 1014 O O . THR A 1 129 ? -3.249 3.757 -6.527 1.00 85.62 129 THR A O 1
ATOM 1017 N N . CYS A 1 130 ? -2.760 3.260 -8.658 1.00 83.62 130 CYS A N 1
ATOM 1018 C CA . CYS A 1 130 ? -3.222 1.877 -8.612 1.00 83.62 130 CYS A CA 1
ATOM 1019 C C . CYS A 1 130 ? -2.263 0.946 -7.858 1.00 83.62 130 CYS A C 1
ATOM 1021 O O . CYS A 1 130 ? -2.741 0.006 -7.222 1.00 83.62 130 CYS A O 1
ATOM 1023 N N . GLY A 1 131 ? -0.957 1.240 -7.818 1.00 82.81 131 GLY A N 1
ATOM 1024 C CA . GLY A 1 131 ? 0.005 0.489 -7.000 1.00 82.81 131 GLY A CA 1
ATOM 1025 C C . GLY A 1 131 ? -0.320 0.565 -5.504 1.00 82.81 131 GLY A C 1
ATOM 1026 O O . GLY A 1 131 ? -0.218 -0.424 -4.785 1.00 82.81 131 GLY A O 1
ATOM 1027 N N . ASN A 1 132 ? -0.857 1.705 -5.057 1.00 89.25 132 ASN A N 1
ATOM 1028 C CA . ASN A 1 132 ? -1.310 1.924 -3.680 1.00 89.25 132 ASN A CA 1
ATOM 1029 C C . ASN A 1 132 ? -2.826 1.701 -3.491 1.00 89.25 132 ASN A C 1
ATOM 1031 O O . ASN A 1 132 ? -3.370 1.982 -2.417 1.00 89.25 132 ASN A O 1
ATOM 1035 N N . ALA A 1 133 ? -3.543 1.204 -4.510 1.00 89.56 133 ALA A N 1
ATOM 1036 C CA . ALA A 1 133 ? -5.004 1.100 -4.463 1.00 89.56 133 ALA A CA 1
ATOM 1037 C C . ALA A 1 133 ? -5.497 0.177 -3.348 1.00 89.56 133 ALA A C 1
ATOM 1039 O O . ALA A 1 133 ? -6.525 0.462 -2.739 1.00 89.56 133 ALA A O 1
ATOM 1040 N N . THR A 1 134 ? -4.777 -0.907 -3.052 1.00 90.31 134 THR A N 1
ATOM 1041 C CA . THR A 1 134 ? -5.182 -1.840 -1.992 1.00 90.31 134 THR A CA 1
ATOM 1042 C C . THR A 1 134 ? -5.233 -1.149 -0.632 1.00 90.31 134 THR A C 1
ATOM 1044 O O . THR A 1 134 ? -6.243 -1.236 0.067 1.00 90.31 134 THR A O 1
ATOM 1047 N N . GLU A 1 135 ? -4.182 -0.403 -0.286 1.00 91.44 135 GLU A N 1
ATOM 1048 C CA . GLU A 1 135 ? -4.119 0.366 0.961 1.00 91.44 135 GLU A CA 1
ATOM 1049 C C . GLU A 1 135 ? -5.206 1.443 1.003 1.00 91.44 135 GLU A C 1
ATOM 1051 O O . GLU A 1 135 ? -5.915 1.574 2.004 1.00 91.44 135 GLU A O 1
ATOM 1056 N N . LEU A 1 136 ? -5.392 2.166 -0.108 1.00 92.06 136 LEU A N 1
ATOM 1057 C CA . LEU A 1 136 ? -6.402 3.215 -0.216 1.00 92.06 136 LEU A CA 1
ATOM 1058 C C . LEU A 1 136 ? -7.824 2.663 -0.037 1.00 92.06 136 LEU A C 1
ATOM 1060 O O . LEU A 1 136 ? -8.615 3.242 0.705 1.00 92.06 136 LEU A O 1
ATOM 1064 N N . VAL A 1 137 ? -8.154 1.537 -0.675 1.00 93.44 137 VAL A N 1
ATOM 1065 C CA . VAL A 1 137 ? -9.475 0.901 -0.564 1.00 93.44 137 VAL A CA 1
ATOM 1066 C C . VAL A 1 137 ? -9.739 0.461 0.876 1.00 93.44 137 VAL A C 1
ATOM 1068 O O . VAL A 1 137 ? -10.788 0.804 1.425 1.00 93.44 137 VAL A O 1
ATOM 1071 N N . ILE A 1 138 ? -8.787 -0.224 1.521 1.00 93.00 138 ILE A N 1
ATOM 1072 C CA . ILE A 1 138 ? -8.922 -0.650 2.925 1.00 93.00 138 ILE A CA 1
ATOM 1073 C C . ILE A 1 138 ? -9.121 0.570 3.838 1.00 93.00 138 ILE A C 1
ATOM 1075 O O . ILE A 1 138 ? -10.032 0.579 4.673 1.00 93.00 138 ILE A O 1
ATOM 1079 N N . ALA A 1 139 ? -8.320 1.623 3.651 1.00 94.69 139 ALA A N 1
ATOM 1080 C CA . ALA A 1 139 ? -8.409 2.853 4.430 1.00 94.69 139 ALA A CA 1
ATOM 1081 C C . ALA A 1 139 ? -9.759 3.567 4.246 1.00 94.69 139 ALA A C 1
ATOM 1083 O O . ALA A 1 139 ? -10.367 3.981 5.234 1.00 94.69 139 ALA A O 1
ATOM 1084 N N . ILE A 1 140 ? -10.267 3.674 3.014 1.00 94.75 140 ILE A N 1
ATOM 1085 C CA . ILE A 1 140 ? -11.576 4.281 2.730 1.00 94.75 140 ILE A CA 1
ATOM 1086 C C . ILE A 1 140 ? -12.692 3.491 3.418 1.00 94.75 140 ILE A C 1
ATOM 1088 O O . ILE A 1 140 ? -13.521 4.091 4.102 1.00 94.75 140 ILE A O 1
ATOM 1092 N N . PHE A 1 141 ? -12.711 2.160 3.296 1.00 94.25 141 PHE A N 1
ATOM 1093 C CA . PHE A 1 141 ? -13.736 1.344 3.956 1.00 94.25 141 PHE A CA 1
ATOM 1094 C C . PHE A 1 141 ? -13.686 1.481 5.478 1.00 94.25 141 PHE A C 1
ATOM 1096 O O . PHE A 1 141 ? -14.737 1.601 6.112 1.00 94.25 141 PHE A O 1
ATOM 1103 N N . ALA A 1 142 ? -12.488 1.509 6.062 1.00 94.31 142 ALA A N 1
ATOM 1104 C CA . ALA A 1 142 ? -12.311 1.727 7.490 1.00 94.31 142 ALA A CA 1
ATOM 1105 C C . ALA A 1 142 ? -12.818 3.119 7.915 1.00 94.31 142 ALA A C 1
ATOM 1107 O O . ALA A 1 142 ? -13.572 3.217 8.884 1.00 94.31 142 ALA A O 1
ATOM 1108 N N . LEU A 1 143 ? -12.495 4.182 7.167 1.00 94.38 143 LEU A N 1
ATOM 1109 C CA . LEU A 1 143 ? -12.990 5.541 7.432 1.00 94.38 143 LEU A CA 1
ATOM 1110 C C . LEU A 1 143 ? -14.516 5.642 7.337 1.00 94.38 143 LEU A C 1
ATOM 1112 O O . LEU A 1 143 ? -15.137 6.217 8.228 1.00 94.38 143 LEU A O 1
ATOM 1116 N N . VAL A 1 144 ? -15.128 5.060 6.300 1.00 94.38 144 VAL A N 1
ATOM 1117 C CA . VAL A 1 144 ? -16.591 5.070 6.106 1.00 94.38 144 VAL A CA 1
ATOM 1118 C C . VAL A 1 144 ? -17.323 4.394 7.272 1.00 94.38 144 VAL A C 1
ATOM 1120 O O . VAL A 1 144 ? -18.415 4.819 7.635 1.00 94.38 144 VAL A O 1
ATOM 1123 N N . HIS A 1 145 ? -16.709 3.393 7.911 1.00 92.44 145 HIS A N 1
ATOM 1124 C CA . HIS A 1 145 ? -17.250 2.726 9.102 1.00 92.44 145 HIS A CA 1
ATOM 1125 C C . HIS A 1 145 ? -16.790 3.366 10.428 1.00 92.44 145 HIS A C 1
ATOM 1127 O O . HIS A 1 145 ? -16.916 2.748 11.487 1.00 92.44 145 HIS A O 1
ATOM 1133 N N . GLY A 1 146 ? -16.228 4.580 10.397 1.00 93.25 146 GLY A N 1
ATOM 1134 C CA . GLY A 1 146 ? -15.804 5.316 11.593 1.00 93.25 146 GLY A CA 1
ATOM 1135 C C . GLY A 1 146 ? -14.562 4.747 12.291 1.00 93.25 146 GLY A C 1
ATOM 1136 O O . GLY A 1 146 ? -14.284 5.087 13.438 1.00 93.25 146 GLY A O 1
ATOM 1137 N N . LYS A 1 147 ? -13.785 3.885 11.625 1.00 93.19 147 LYS A N 1
ATOM 1138 C CA . LYS A 1 147 ? -12.588 3.229 12.180 1.00 93.19 147 LYS A CA 1
ATOM 1139 C C . LYS A 1 147 ? -11.327 4.068 11.981 1.00 93.19 147 LYS A C 1
ATOM 1141 O O . LYS A 1 147 ? -10.317 3.593 11.464 1.00 93.19 147 LYS A O 1
ATOM 1146 N N . GLU A 1 148 ? -11.355 5.325 12.415 1.00 92.50 148 GLU A N 1
ATOM 1147 C CA . GLU A 1 148 ? -10.231 6.248 12.209 1.00 92.50 148 GLU A CA 1
ATOM 1148 C C . GLU A 1 148 ? -8.912 5.757 12.817 1.00 92.50 148 GLU A C 1
ATOM 1150 O O . GLU A 1 148 ? -7.845 6.001 12.259 1.00 92.50 148 GLU A O 1
ATOM 1155 N N . GLN A 1 149 ? -8.966 5.094 13.976 1.00 92.44 149 GLN A N 1
ATOM 1156 C CA . GLN A 1 149 ? -7.766 4.580 14.640 1.00 92.44 149 GLN A CA 1
ATOM 1157 C C . GLN A 1 149 ? -7.086 3.496 13.800 1.00 92.44 149 GLN A C 1
ATOM 1159 O O . GLN A 1 149 ? -5.870 3.528 13.637 1.00 92.44 149 GLN A O 1
ATOM 1164 N N . VAL A 1 150 ? -7.873 2.598 13.199 1.00 93.00 150 VAL A N 1
ATOM 1165 C CA . VAL A 1 150 ? -7.369 1.549 12.299 1.00 93.00 150 VAL A CA 1
ATOM 1166 C C . VAL A 1 150 ? -6.638 2.177 11.118 1.00 93.00 150 VAL A C 1
ATOM 1168 O O . VAL A 1 150 ? -5.539 1.755 10.781 1.00 93.00 150 VAL A O 1
ATOM 1171 N N . VAL A 1 151 ? -7.201 3.238 10.538 1.00 95.06 151 VAL A N 1
ATOM 1172 C CA . VAL A 1 151 ? -6.600 3.955 9.402 1.00 95.06 151 VAL A CA 1
ATOM 1173 C C . VAL A 1 151 ? -5.280 4.607 9.808 1.00 95.06 151 VAL A C 1
ATOM 1175 O O . VAL A 1 151 ? -4.275 4.444 9.121 1.00 95.06 151 VAL A O 1
ATOM 1178 N N . LYS A 1 152 ? -5.253 5.300 10.955 1.00 92.38 152 LYS A N 1
ATOM 1179 C CA . LYS A 1 152 ? -4.040 5.947 11.485 1.00 92.38 152 LYS A CA 1
ATOM 1180 C C . LYS A 1 152 ? -2.923 4.927 11.725 1.00 92.38 152 LYS A C 1
ATOM 1182 O O . LYS A 1 152 ? -1.795 5.160 11.298 1.00 92.38 152 LYS A O 1
ATOM 1187 N N . PHE A 1 153 ? -3.235 3.795 12.359 1.00 93.00 153 PHE A N 1
ATOM 1188 C CA . PHE A 1 153 ? -2.253 2.740 12.612 1.00 93.00 153 PHE A CA 1
ATOM 1189 C C . PHE A 1 153 ? -1.819 2.011 11.339 1.00 93.00 153 PHE A C 1
ATOM 1191 O O . PHE A 1 153 ? -0.640 1.705 11.208 1.00 93.00 153 PHE A O 1
ATOM 1198 N N . SER A 1 154 ? -2.724 1.788 10.383 1.00 93.31 154 SER A N 1
ATOM 1199 C CA . SER A 1 154 ? -2.389 1.166 9.097 1.00 93.31 154 SER A CA 1
ATOM 1200 C C . SER A 1 154 ? -1.432 2.031 8.276 1.00 93.31 154 SER A C 1
ATOM 1202 O O . SER A 1 154 ? -0.453 1.512 7.752 1.00 93.31 154 SER A O 1
ATOM 1204 N N . LEU A 1 155 ? -1.671 3.346 8.194 1.00 92.38 155 LEU A N 1
ATOM 1205 C CA . LEU A 1 155 ? -0.792 4.270 7.463 1.00 92.38 155 LEU A CA 1
ATOM 1206 C C . LEU A 1 155 ? 0.594 4.364 8.111 1.00 92.38 155 LEU A C 1
ATOM 1208 O O . LEU A 1 155 ? 1.608 4.309 7.421 1.00 92.38 155 LEU A O 1
ATOM 1212 N N . LEU A 1 156 ? 0.648 4.463 9.443 1.00 92.12 156 LEU A N 1
ATOM 1213 C CA . LEU A 1 156 ? 1.915 4.477 10.175 1.00 92.12 156 LEU A CA 1
ATOM 1214 C C . LEU A 1 156 ? 2.658 3.140 10.021 1.00 92.12 156 LEU A C 1
ATOM 1216 O O . LEU A 1 156 ? 3.868 3.130 9.812 1.00 92.12 156 LEU A O 1
ATOM 1220 N N . GLY A 1 157 ? 1.930 2.022 10.065 1.00 93.62 157 GLY A N 1
ATOM 1221 C CA . GLY A 1 157 ? 2.461 0.686 9.812 1.00 93.62 157 GLY A CA 1
ATOM 1222 C C . GLY A 1 157 ? 3.040 0.529 8.405 1.00 93.62 157 GLY A C 1
ATOM 1223 O O . GLY A 1 157 ? 4.128 -0.022 8.281 1.00 93.62 157 GLY A O 1
ATOM 1224 N N . SER A 1 158 ? 2.375 1.060 7.373 1.00 92.69 158 SER A N 1
ATOM 1225 C CA . SER A 1 158 ?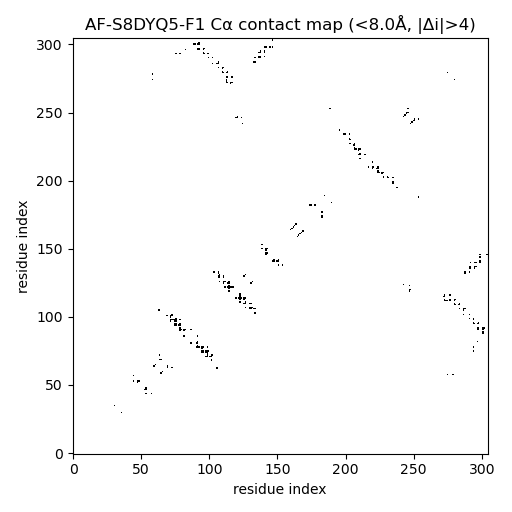 2.874 1.062 5.986 1.00 92.69 158 SER A CA 1
ATOM 1226 C C . SER A 1 158 ? 4.201 1.826 5.868 1.00 92.69 158 SER A C 1
ATOM 1228 O O . SER A 1 158 ? 5.190 1.285 5.371 1.00 92.69 158 SER A O 1
ATOM 1230 N N . ILE A 1 159 ? 4.287 3.027 6.458 1.00 92.31 159 ILE A N 1
ATOM 1231 C CA . ILE A 1 159 ? 5.530 3.818 6.488 1.00 92.31 159 ILE A CA 1
ATOM 1232 C C . ILE A 1 159 ? 6.658 3.055 7.200 1.00 92.31 159 ILE A C 1
ATOM 1234 O O . ILE A 1 159 ? 7.759 2.943 6.663 1.00 92.31 159 ILE A O 1
ATOM 1238 N N . LEU A 1 160 ? 6.402 2.509 8.395 1.00 93.69 160 LEU A N 1
ATOM 1239 C CA . LEU A 1 160 ? 7.413 1.747 9.137 1.00 93.69 160 LEU A CA 1
ATOM 1240 C C . LEU A 1 160 ? 7.830 0.473 8.396 1.00 93.69 160 LEU A C 1
ATOM 1242 O O . LEU A 1 160 ? 9.014 0.145 8.375 1.00 93.69 160 LEU A O 1
ATOM 1246 N N . SER A 1 161 ? 6.883 -0.233 7.778 1.00 94.69 161 SER A N 1
ATOM 1247 C CA . SER A 1 161 ? 7.164 -1.423 6.977 1.00 94.69 161 SER A CA 1
ATOM 1248 C C . SER A 1 161 ? 8.095 -1.081 5.818 1.00 94.69 161 SER A C 1
ATOM 1250 O O . SER A 1 161 ? 9.118 -1.736 5.653 1.00 94.69 161 SER A O 1
ATOM 1252 N N . ASN A 1 162 ? 7.820 -0.016 5.068 1.00 92.81 162 ASN A N 1
ATOM 1253 C CA . ASN A 1 162 ? 8.657 0.354 3.927 1.00 92.81 162 ASN A CA 1
ATOM 1254 C C . ASN A 1 162 ? 10.056 0.825 4.358 1.00 92.81 162 ASN A C 1
ATOM 1256 O O . ASN A 1 162 ? 11.052 0.401 3.775 1.00 92.81 162 ASN A O 1
ATOM 1260 N N . LEU A 1 163 ? 10.151 1.648 5.409 1.00 92.75 163 LEU A N 1
ATOM 1261 C CA . LEU A 1 163 ? 11.424 2.239 5.842 1.00 92.75 163 LEU A CA 1
ATOM 1262 C C . LEU A 1 163 ? 12.316 1.300 6.661 1.00 92.75 163 LEU A C 1
ATOM 1264 O O . LEU A 1 163 ? 13.536 1.394 6.570 1.00 92.75 163 LEU A O 1
ATOM 1268 N N . LEU A 1 164 ? 11.743 0.438 7.501 1.00 94.31 164 LEU A N 1
ATOM 1269 C CA . LEU A 1 164 ? 12.522 -0.428 8.394 1.00 94.31 164 LEU A CA 1
ATOM 1270 C C . LEU A 1 164 ? 12.547 -1.866 7.898 1.00 94.31 164 LEU A C 1
ATOM 1272 O O . LEU A 1 164 ? 13.612 -2.472 7.851 1.00 94.31 164 LEU A O 1
ATOM 1276 N N . LEU A 1 165 ? 11.388 -2.426 7.549 1.00 95.38 165 LEU A N 1
ATOM 1277 C CA . LEU A 1 165 ? 11.309 -3.834 7.178 1.00 95.38 165 LEU A CA 1
ATOM 1278 C C . LEU A 1 165 ? 11.805 -4.047 5.747 1.00 95.38 165 LEU A C 1
ATOM 1280 O O . LEU A 1 165 ? 12.764 -4.784 5.547 1.00 95.38 165 LEU A O 1
ATOM 1284 N N . VAL A 1 166 ? 11.193 -3.397 4.757 1.00 93.88 166 VAL A N 1
ATOM 1285 C CA . VAL A 1 166 ? 11.537 -3.574 3.339 1.00 93.88 166 VAL A CA 1
ATOM 1286 C C . VAL A 1 166 ? 12.935 -3.033 3.063 1.00 93.88 166 VAL A C 1
ATOM 1288 O O . VAL A 1 166 ? 13.807 -3.804 2.675 1.00 93.88 166 VAL A O 1
ATOM 1291 N N . LEU A 1 167 ? 13.184 -1.750 3.343 1.00 92.94 167 LEU A N 1
ATOM 1292 C CA . LEU A 1 167 ? 14.505 -1.151 3.141 1.00 92.94 167 LEU A CA 1
ATOM 1293 C C . LEU A 1 167 ? 15.588 -1.810 4.016 1.00 92.94 167 LEU A C 1
ATOM 1295 O O . LEU A 1 167 ? 16.691 -2.068 3.549 1.00 92.94 167 LEU A O 1
ATOM 1299 N N . GLY A 1 168 ? 15.298 -2.130 5.280 1.00 94.56 168 GLY A N 1
ATOM 1300 C CA . GLY A 1 168 ? 16.287 -2.771 6.152 1.00 94.56 168 GLY A CA 1
ATOM 1301 C C . GLY A 1 168 ? 16.651 -4.184 5.697 1.00 94.56 168 GLY A C 1
ATOM 1302 O O . GLY A 1 168 ? 17.826 -4.546 5.705 1.00 94.56 168 GLY A O 1
ATOM 1303 N N . THR A 1 169 ? 15.672 -4.982 5.257 1.00 95.06 169 THR A N 1
ATOM 1304 C CA . THR A 1 169 ? 15.948 -6.324 4.720 1.00 95.06 169 THR A CA 1
ATOM 1305 C C . THR A 1 169 ? 16.605 -6.278 3.346 1.00 95.06 169 THR A C 1
ATOM 1307 O O . THR A 1 169 ? 17.465 -7.118 3.090 1.00 95.06 169 THR A O 1
ATOM 1310 N N . SER A 1 170 ? 16.283 -5.304 2.488 1.00 91.94 170 SER A N 1
ATOM 1311 C CA . SER A 1 170 ? 16.952 -5.148 1.191 1.00 91.94 170 SER A CA 1
ATOM 1312 C C . SER A 1 170 ? 18.420 -4.751 1.355 1.00 91.94 170 SER A C 1
ATOM 1314 O O . SER A 1 170 ? 19.279 -5.369 0.730 1.00 91.94 170 SER A O 1
ATOM 1316 N N . LEU A 1 171 ? 18.729 -3.812 2.256 1.00 91.94 171 LEU A N 1
ATOM 1317 C CA . LEU A 1 171 ? 20.107 -3.442 2.597 1.00 91.94 171 LEU A CA 1
ATOM 1318 C C . LEU A 1 171 ? 20.856 -4.601 3.263 1.00 91.94 171 LEU A C 1
ATOM 1320 O O . LEU A 1 171 ? 22.003 -4.873 2.923 1.00 91.94 171 LEU A O 1
ATOM 1324 N N . PHE A 1 172 ? 20.214 -5.321 4.185 1.00 93.06 172 PHE A N 1
ATOM 1325 C CA . PHE A 1 172 ? 20.835 -6.462 4.855 1.00 93.06 172 PHE A CA 1
ATOM 1326 C C . PHE A 1 172 ? 21.143 -7.604 3.878 1.00 93.06 172 PHE A C 1
ATOM 1328 O O . PHE A 1 172 ? 22.283 -8.051 3.789 1.00 93.06 172 PHE A O 1
ATOM 1335 N N . CYS A 1 173 ? 20.150 -8.066 3.114 1.00 93.12 173 CYS A N 1
ATOM 1336 C CA . CYS A 1 173 ? 20.327 -9.146 2.145 1.00 93.12 173 CYS A CA 1
ATOM 1337 C C . CYS A 1 173 ? 21.246 -8.730 0.991 1.00 93.12 173 CYS A C 1
ATOM 1339 O O . CYS A 1 173 ? 22.106 -9.508 0.586 1.00 93.12 173 CYS A O 1
ATOM 1341 N N . GLY A 1 174 ? 21.097 -7.507 0.485 1.00 90.62 174 GLY A N 1
ATOM 1342 C CA . GLY A 1 174 ? 21.947 -6.972 -0.571 1.00 90.62 174 GLY A CA 1
ATOM 1343 C C . GLY A 1 174 ? 23.397 -6.782 -0.123 1.00 90.62 174 GLY A C 1
ATOM 1344 O O . GLY A 1 174 ? 24.308 -7.107 -0.879 1.00 90.62 174 GLY A O 1
ATOM 1345 N N . GLY A 1 175 ? 23.627 -6.365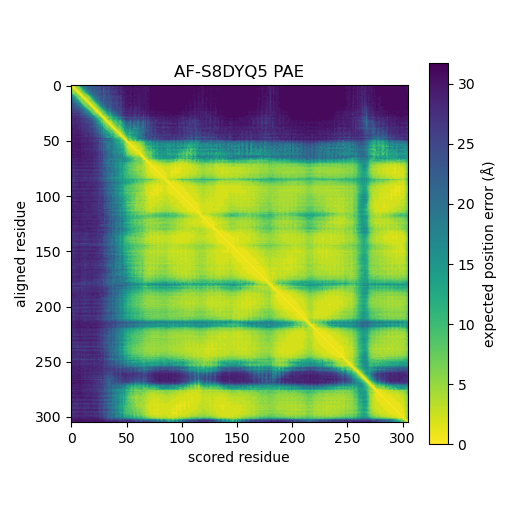 1.126 1.00 90.50 175 GLY A N 1
ATOM 1346 C CA . GLY A 1 175 ? 24.958 -6.306 1.732 1.00 90.50 175 GLY A CA 1
ATOM 1347 C C . GLY A 1 175 ? 25.571 -7.683 2.009 1.00 90.50 175 GLY A C 1
ATOM 1348 O O . GLY A 1 175 ? 26.784 -7.838 1.916 1.00 90.50 175 GLY A O 1
ATOM 1349 N N . LEU A 1 176 ? 24.760 -8.709 2.300 1.00 92.38 176 LEU A N 1
ATOM 1350 C CA . LEU A 1 176 ? 25.244 -10.093 2.406 1.00 92.38 176 LEU A CA 1
ATOM 1351 C C . LEU A 1 176 ? 25.698 -10.654 1.053 1.00 92.38 176 LEU A C 1
ATOM 1353 O O . LEU A 1 176 ? 26.697 -11.370 1.000 1.00 92.38 176 LEU A O 1
ATOM 1357 N N . VAL A 1 177 ? 24.963 -10.355 -0.023 1.00 90.50 177 VAL A N 1
ATOM 1358 C CA . VAL A 1 177 ? 25.328 -10.771 -1.388 1.00 90.50 177 VAL A CA 1
ATOM 1359 C C . VAL A 1 177 ? 26.571 -10.018 -1.863 1.00 90.50 177 VAL A C 1
ATOM 1361 O O . VAL A 1 177 ? 27.492 -10.637 -2.388 1.00 90.50 177 VAL A O 1
ATOM 1364 N N . ASN A 1 178 ? 26.635 -8.712 -1.602 1.00 89.25 178 ASN A N 1
ATOM 1365 C CA . ASN A 1 178 ? 27.734 -7.835 -2.001 1.00 89.25 178 ASN A CA 1
ATOM 1366 C C . ASN A 1 178 ? 28.706 -7.579 -0.842 1.00 89.25 178 ASN A C 1
ATOM 1368 O O . ASN A 1 178 ? 29.112 -6.453 -0.599 1.00 89.25 178 ASN A O 1
ATOM 1372 N N . ILE A 1 179 ? 29.098 -8.613 -0.092 1.00 89.81 179 ILE A N 1
ATOM 1373 C CA . ILE A 1 179 ? 29.953 -8.420 1.096 1.00 89.81 179 ILE A CA 1
ATOM 1374 C C . ILE A 1 179 ? 31.352 -7.865 0.758 1.00 89.81 179 ILE A C 1
ATOM 1376 O O . ILE A 1 179 ? 32.040 -7.336 1.630 1.00 89.81 179 ILE A O 1
ATOM 1380 N N . PHE A 1 180 ? 31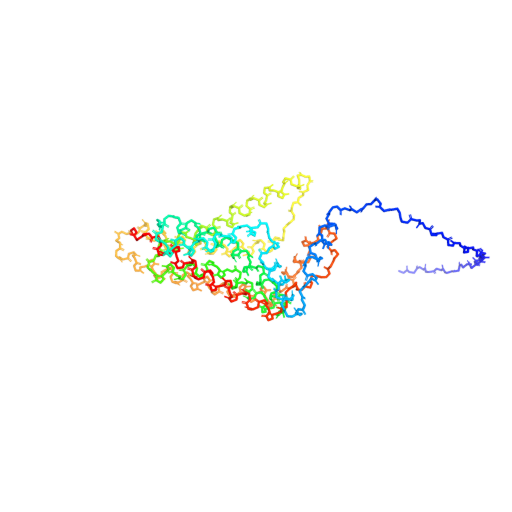.768 -7.995 -0.504 1.00 88.38 180 PHE A N 1
ATOM 1381 C CA . PHE A 1 180 ? 33.054 -7.526 -1.023 1.00 88.38 180 PHE A CA 1
ATOM 1382 C C . PHE A 1 180 ? 32.942 -6.288 -1.926 1.00 88.38 180 PHE A C 1
ATOM 1384 O O . PHE A 1 180 ? 33.979 -5.773 -2.336 1.00 88.38 180 PHE A O 1
ATOM 1391 N N . ASP A 1 181 ? 31.727 -5.797 -2.193 1.00 87.06 181 ASP A N 1
ATOM 1392 C CA . ASP A 1 181 ? 31.455 -4.693 -3.119 1.00 87.06 181 ASP A CA 1
ATOM 1393 C C . ASP A 1 181 ? 30.534 -3.642 -2.477 1.00 87.06 181 ASP A C 1
ATOM 1395 O O . ASP A 1 181 ? 29.680 -3.942 -1.647 1.00 87.06 181 ASP A O 1
ATOM 1399 N N . GLU A 1 182 ? 30.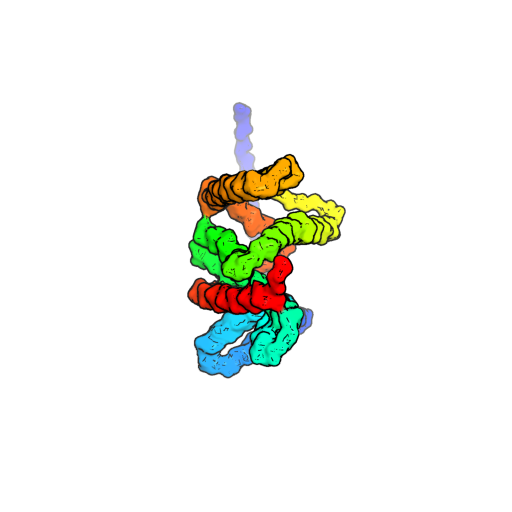675 -2.375 -2.866 1.00 82.19 182 GLU A N 1
ATOM 1400 C CA . GLU A 1 182 ? 29.772 -1.322 -2.391 1.00 82.19 182 GLU A CA 1
ATOM 1401 C C . GLU A 1 182 ? 28.452 -1.335 -3.178 1.00 82.19 182 GLU A C 1
ATOM 1403 O O . GLU A 1 182 ? 28.449 -1.281 -4.411 1.00 82.19 182 GLU A O 1
ATOM 1408 N N . GLN A 1 183 ? 27.316 -1.339 -2.472 1.00 83.62 183 GLN A N 1
ATOM 1409 C CA . GLN A 1 183 ? 26.015 -1.099 -3.097 1.00 83.62 183 GLN A CA 1
ATOM 1410 C C . GLN A 1 183 ? 25.918 0.363 -3.544 1.00 83.62 183 GLN A C 1
ATOM 1412 O O . GLN A 1 183 ? 26.045 1.285 -2.734 1.00 83.62 183 GLN A O 1
ATOM 1417 N N . LYS A 1 184 ? 25.694 0.576 -4.841 1.00 81.94 184 LYS A N 1
ATOM 1418 C CA . LYS A 1 184 ? 25.538 1.912 -5.421 1.00 81.94 184 LYS A CA 1
ATOM 1419 C C . LYS A 1 184 ? 24.081 2.358 -5.322 1.00 81.94 184 LYS A C 1
A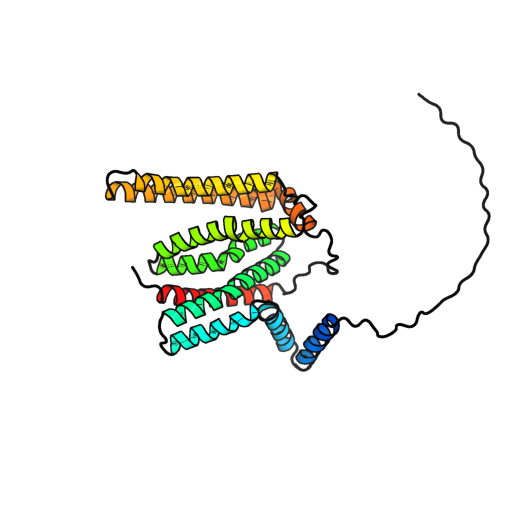TOM 1421 O O . LYS A 1 184 ? 23.175 1.561 -5.525 1.00 81.94 184 LYS A O 1
ATOM 1426 N N . PHE A 1 185 ? 23.888 3.642 -5.044 1.00 82.50 185 PHE A N 1
ATOM 1427 C CA . PHE A 1 185 ? 22.589 4.309 -5.037 1.00 82.50 185 PHE A CA 1
ATOM 1428 C C . PHE A 1 185 ? 22.749 5.690 -5.670 1.00 82.50 185 PHE A C 1
ATOM 1430 O O . PHE A 1 185 ? 23.766 6.357 -5.423 1.00 82.50 185 PHE A O 1
ATOM 1437 N N . ASP A 1 186 ? 21.761 6.154 -6.437 1.00 83.06 186 ASP A N 1
ATOM 1438 C CA . ASP A 1 186 ? 21.758 7.540 -6.893 1.00 83.06 186 ASP A CA 1
ATOM 1439 C C . ASP A 1 186 ? 21.518 8.475 -5.701 1.00 83.06 186 ASP A C 1
ATOM 1441 O O . ASP A 1 186 ? 20.476 8.476 -5.037 1.00 83.06 186 ASP A O 1
ATOM 1445 N N . ARG A 1 187 ? 22.523 9.306 -5.419 1.00 86.19 187 ARG A N 1
ATOM 1446 C CA . ARG A 1 187 ? 22.476 10.251 -4.301 1.00 86.19 187 ARG A CA 1
ATOM 1447 C C . ARG A 1 187 ? 21.386 11.303 -4.474 1.00 86.19 187 ARG A C 1
ATOM 1449 O O . ARG A 1 187 ? 20.755 11.668 -3.492 1.00 86.19 187 ARG A O 1
ATOM 1456 N N . ARG A 1 188 ? 21.146 11.792 -5.694 1.00 86.19 188 ARG A N 1
ATOM 1457 C CA . ARG A 1 188 ? 20.147 12.840 -5.950 1.00 86.19 188 ARG A CA 1
ATOM 1458 C C . ARG A 1 188 ? 18.740 12.310 -5.712 1.00 86.19 188 ARG A C 1
ATOM 1460 O O . ARG A 1 188 ? 17.942 13.001 -5.079 1.00 86.19 188 ARG A O 1
ATOM 1467 N N . GLN A 1 189 ? 18.443 11.098 -6.176 1.00 83.69 189 GLN A N 1
ATOM 1468 C CA . GLN A 1 189 ? 17.142 10.472 -5.941 1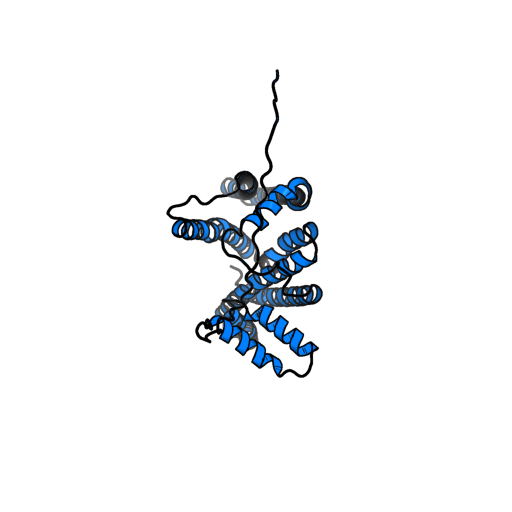.00 83.69 189 GLN A CA 1
ATOM 1469 C C . GLN A 1 189 ? 16.930 10.153 -4.460 1.00 83.69 189 GLN A C 1
ATOM 1471 O O . GLN A 1 189 ? 15.881 10.484 -3.897 1.00 83.69 189 GLN A O 1
ATOM 1476 N N . ALA A 1 190 ? 17.943 9.575 -3.810 1.00 88.81 190 ALA A N 1
ATOM 1477 C CA . ALA A 1 190 ? 17.908 9.308 -2.378 1.00 88.81 190 ALA A CA 1
ATOM 1478 C C . ALA A 1 190 ? 17.687 10.594 -1.562 1.00 88.81 190 ALA A C 1
ATOM 1480 O O . ALA A 1 190 ? 16.857 10.599 -0.650 1.00 88.81 190 ALA A O 1
ATOM 1481 N N . ASP A 1 191 ? 18.358 11.693 -1.917 1.00 90.25 191 ASP A N 1
ATOM 1482 C CA . ASP A 1 191 ? 18.209 12.991 -1.254 1.00 90.25 191 ASP A CA 1
ATOM 1483 C C . ASP A 1 191 ? 16.787 13.546 -1.413 1.00 90.25 191 ASP A C 1
ATOM 1485 O O . ASP A 1 191 ? 16.155 13.912 -0.419 1.00 90.25 191 ASP A O 1
ATOM 1489 N N . VAL A 1 192 ? 16.239 13.570 -2.635 1.00 90.56 192 VAL A N 1
ATOM 1490 C CA . VAL A 1 192 ? 14.868 14.057 -2.887 1.00 90.56 192 VAL A CA 1
ATOM 1491 C C . VAL A 1 192 ? 13.840 13.226 -2.114 1.00 90.56 192 VAL A C 1
ATOM 1493 O O . VAL A 1 192 ? 12.978 13.792 -1.435 1.00 90.56 192 VAL A O 1
ATOM 1496 N N . ASN A 1 193 ? 13.956 11.897 -2.153 1.00 89.62 193 ASN A N 1
ATOM 1497 C CA . ASN A 1 193 ? 13.045 11.000 -1.442 1.00 89.62 193 ASN A CA 1
ATOM 1498 C C . ASN A 1 193 ? 13.166 11.163 0.083 1.00 89.62 193 ASN A C 1
ATOM 1500 O O . ASN A 1 193 ? 12.152 11.233 0.781 1.00 89.62 193 ASN A O 1
ATOM 1504 N N . THR A 1 194 ? 14.385 11.311 0.609 1.00 92.62 194 THR A N 1
ATOM 1505 C CA . THR A 1 194 ? 14.630 11.549 2.042 1.00 92.62 194 THR A CA 1
ATOM 1506 C C . THR A 1 194 ? 14.039 12.882 2.500 1.00 92.62 194 THR A C 1
ATOM 1508 O O . THR A 1 194 ? 13.413 12.947 3.560 1.00 92.62 194 THR A O 1
ATOM 1511 N N . LEU A 1 195 ? 14.172 13.943 1.700 1.00 94.31 195 LEU A N 1
ATOM 1512 C CA . LEU A 1 195 ? 13.594 15.254 2.005 1.00 94.31 195 LEU A CA 1
ATOM 1513 C C . LEU A 1 195 ? 12.057 15.232 1.989 1.00 94.31 195 LEU A C 1
ATOM 1515 O O . LEU A 1 195 ? 11.433 15.844 2.858 1.00 94.31 195 LEU A O 1
ATOM 1519 N N . LEU A 1 196 ? 11.436 14.502 1.056 1.00 93.00 196 LEU A N 1
ATOM 1520 C CA . LEU A 1 196 ? 9.979 14.313 1.024 1.00 93.00 196 LEU A CA 1
ATOM 1521 C C . LEU A 1 196 ? 9.474 13.514 2.233 1.00 93.00 196 LEU A C 1
ATOM 1523 O O . LEU A 1 196 ? 8.465 13.884 2.840 1.00 93.00 196 LEU A O 1
ATOM 1527 N N . LEU A 1 197 ? 10.192 12.459 2.626 1.00 93.38 197 LEU A N 1
ATOM 1528 C CA . LEU A 1 197 ? 9.893 11.691 3.837 1.00 93.38 197 LEU A CA 1
ATOM 1529 C C . LEU A 1 197 ? 10.032 12.552 5.100 1.00 93.38 197 LEU A C 1
ATOM 1531 O O . LEU A 1 197 ? 9.167 12.499 5.977 1.00 93.38 197 LEU A O 1
ATOM 1535 N N . LEU A 1 198 ? 11.072 13.388 5.179 1.00 94.69 198 LEU A N 1
ATOM 1536 C CA . LEU A 1 198 ? 11.280 14.322 6.287 1.00 94.69 198 LEU A CA 1
ATOM 1537 C C . LEU A 1 198 ? 10.158 15.365 6.372 1.00 94.69 198 LEU A C 1
ATOM 1539 O O . LEU A 1 198 ? 9.673 15.655 7.468 1.00 94.69 198 LEU A O 1
ATOM 1543 N N . LEU A 1 199 ? 9.709 15.897 5.231 1.00 95.19 199 LEU A N 1
ATOM 1544 C CA . LEU A 1 199 ? 8.554 16.792 5.171 1.00 95.19 199 LEU A CA 1
ATOM 1545 C C . LEU A 1 199 ? 7.288 16.093 5.690 1.00 95.19 199 LEU A C 1
ATOM 1547 O O . LEU A 1 199 ? 6.577 16.655 6.525 1.00 95.19 199 LEU A O 1
ATOM 1551 N N . GLY A 1 200 ? 7.049 14.847 5.268 1.00 93.62 200 GLY A N 1
ATOM 1552 C CA . GLY A 1 200 ? 5.942 14.022 5.760 1.00 93.62 200 GLY A CA 1
ATOM 1553 C C . GLY A 1 200 ? 5.989 13.803 7.270 1.00 93.62 200 GLY A C 1
ATOM 1554 O O . GLY A 1 200 ? 4.982 13.999 7.959 1.00 93.62 200 GLY A O 1
ATOM 1555 N N . LEU A 1 201 ? 7.169 13.478 7.802 1.00 93.75 201 LEU A N 1
ATOM 1556 C CA . LEU A 1 201 ? 7.398 13.337 9.237 1.00 93.75 201 LEU A CA 1
ATOM 1557 C C . LEU A 1 201 ? 7.091 14.644 9.978 1.00 93.75 201 LEU A C 1
ATOM 1559 O O . LEU A 1 201 ? 6.360 14.623 10.968 1.00 93.75 201 LEU A O 1
ATOM 1563 N N . LEU A 1 202 ? 7.588 15.784 9.493 1.00 93.06 202 LEU A N 1
ATOM 1564 C CA . LEU A 1 202 ? 7.354 17.086 10.119 1.00 93.06 202 LEU A CA 1
ATOM 1565 C C . LEU A 1 202 ? 5.860 17.442 10.141 1.00 93.06 202 LEU A C 1
ATOM 1567 O O . LEU A 1 202 ? 5.335 17.840 11.185 1.00 93.06 202 LEU A O 1
ATOM 1571 N N . CYS A 1 203 ? 5.152 17.224 9.027 1.00 93.12 203 CYS A N 1
ATOM 1572 C CA . CYS A 1 203 ? 3.705 17.424 8.933 1.00 93.12 203 CYS A CA 1
ATOM 1573 C C . CYS A 1 203 ? 2.904 16.519 9.885 1.00 93.12 203 CYS A C 1
ATOM 1575 O O . CYS A 1 203 ? 1.801 16.897 10.284 1.00 93.12 203 CYS A O 1
ATOM 1577 N N . HIS A 1 204 ? 3.435 15.355 10.275 1.00 91.06 204 HIS A N 1
ATOM 1578 C CA . HIS A 1 204 ? 2.796 14.448 11.232 1.00 91.06 204 HIS A CA 1
ATOM 1579 C C . HIS A 1 204 ? 3.150 14.765 12.696 1.00 91.06 204 HIS A C 1
ATOM 1581 O O . HIS A 1 204 ? 2.285 14.748 13.576 1.00 91.06 204 HIS A O 1
ATOM 1587 N N . VAL A 1 205 ? 4.411 15.106 12.971 1.00 92.25 205 VAL A N 1
ATOM 1588 C CA . VAL A 1 205 ? 4.908 15.439 14.316 1.00 92.25 205 VAL A CA 1
ATOM 1589 C C . VAL A 1 205 ? 4.293 16.740 14.831 1.00 92.25 205 VAL A C 1
ATOM 1591 O O . VAL A 1 205 ? 4.014 16.862 16.025 1.00 92.25 205 VAL A O 1
ATOM 1594 N N . MET A 1 206 ? 4.029 17.708 13.955 1.00 90.75 206 MET A N 1
ATOM 1595 C CA . MET A 1 206 ? 3.460 19.000 14.343 1.00 90.75 206 MET A CA 1
ATOM 1596 C C . MET A 1 206 ? 2.073 18.877 15.026 1.00 90.75 206 MET A C 1
ATOM 1598 O O . MET A 1 206 ? 1.925 19.348 16.155 1.00 90.75 206 MET A O 1
ATOM 1602 N N . PRO A 1 207 ? 1.047 18.214 14.445 1.00 91.25 207 PRO A N 1
ATOM 1603 C CA . PRO A 1 207 ? -0.227 18.001 15.135 1.00 91.25 207 PRO A CA 1
ATOM 1604 C C . PRO A 1 207 ? -0.105 17.086 16.359 1.00 91.25 207 PRO A C 1
ATOM 1606 O O . PRO A 1 207 ? -0.833 17.289 17.332 1.00 91.25 207 PRO A O 1
ATOM 1609 N N . LEU A 1 208 ? 0.814 16.114 16.348 1.00 90.75 208 LEU A N 1
ATOM 1610 C CA . LEU A 1 208 ? 1.065 15.232 17.491 1.00 90.75 208 LEU A CA 1
ATOM 1611 C C . LEU A 1 208 ? 1.589 16.012 18.705 1.00 90.75 208 LEU A C 1
ATOM 1613 O O . LEU A 1 208 ? 1.004 15.945 19.785 1.00 90.75 208 LEU A O 1
ATOM 1617 N N . THR A 1 209 ? 2.656 16.788 18.526 1.00 90.25 209 THR A N 1
ATOM 1618 C CA . THR A 1 209 ? 3.263 17.598 19.595 1.00 90.25 209 THR A CA 1
ATOM 1619 C C . THR A 1 209 ? 2.296 18.650 20.130 1.00 90.25 209 THR A C 1
ATOM 1621 O O . THR A 1 209 ? 2.216 18.846 21.344 1.00 90.25 209 THR A O 1
ATOM 1624 N N . PHE A 1 210 ? 1.488 19.262 19.260 1.00 90.25 210 PHE A N 1
ATOM 1625 C CA . PHE A 1 210 ? 0.449 20.204 19.674 1.00 90.25 210 PHE A CA 1
ATOM 1626 C C . PHE A 1 210 ? -0.612 19.552 20.580 1.00 90.25 210 PHE A C 1
ATOM 1628 O O . PHE A 1 210 ? -1.023 20.154 21.572 1.00 90.25 210 PHE A O 1
ATOM 1635 N N . ARG A 1 211 ? -1.016 18.302 20.300 1.00 89.38 211 ARG A N 1
ATOM 1636 C CA . ARG A 1 211 ? -1.927 17.552 21.189 1.00 89.38 211 ARG A CA 1
ATOM 1637 C C . ARG A 1 211 ? -1.300 17.228 22.535 1.00 89.38 211 ARG A C 1
ATOM 1639 O O . ARG A 1 211 ? -1.990 17.301 23.541 1.00 89.38 211 ARG A O 1
ATOM 1646 N N . LEU A 1 212 ? -0.030 16.829 22.542 1.00 88.69 212 LEU A N 1
ATOM 1647 C CA . LEU A 1 212 ? 0.655 16.378 23.757 1.00 88.69 212 LEU A CA 1
ATOM 1648 C C . LEU A 1 212 ? 1.006 17.529 24.708 1.00 88.69 212 LEU A C 1
ATOM 1650 O O . LEU A 1 212 ? 1.073 17.325 25.914 1.00 88.69 212 LEU A O 1
ATOM 1654 N N . THR A 1 213 ? 1.244 18.728 24.176 1.00 89.25 213 THR A N 1
ATOM 1655 C CA . THR A 1 213 ? 1.688 19.894 24.962 1.00 89.25 213 THR A CA 1
ATOM 1656 C C . THR A 1 213 ? 0.561 20.849 25.349 1.00 89.25 213 THR A C 1
ATOM 1658 O O . THR A 1 213 ? 0.736 21.688 26.237 1.00 89.25 213 THR A O 1
ATOM 1661 N N . GLY A 1 214 ? -0.595 20.769 24.691 1.00 84.25 214 GLY A N 1
ATOM 1662 C CA . GLY A 1 214 ? -1.679 21.706 24.937 1.00 84.25 214 GLY A CA 1
ATOM 1663 C C . GLY A 1 214 ? -2.457 21.422 26.226 1.00 84.25 214 GLY A C 1
ATOM 1664 O O . GLY A 1 214 ? -2.725 20.284 26.595 1.00 84.25 214 GLY A O 1
ATOM 1665 N N . LYS A 1 215 ? -2.838 22.501 26.920 1.00 78.19 215 LYS A N 1
ATOM 1666 C CA . LYS A 1 215 ? -3.400 22.461 28.283 1.00 78.19 215 LYS A CA 1
ATOM 1667 C C . LYS A 1 215 ? -4.885 22.090 28.364 1.00 78.19 215 LYS A C 1
ATOM 1669 O O . LYS A 1 215 ? -5.357 21.757 29.444 1.00 78.19 215 LYS A O 1
ATOM 1674 N N . SER A 1 216 ? -5.626 22.194 27.260 1.00 83.94 216 SER A N 1
ATOM 1675 C CA . SER A 1 216 ? -7.064 21.904 27.211 1.00 83.94 216 SER A CA 1
ATOM 1676 C C . SER A 1 216 ? -7.390 20.977 26.032 1.00 83.94 216 SER A C 1
ATOM 1678 O O . SER A 1 216 ? -7.004 21.293 24.900 1.00 83.94 216 SER A O 1
ATOM 1680 N N . PRO A 1 217 ? -8.102 19.856 26.257 1.00 79.50 217 PRO A N 1
ATOM 1681 C CA . PRO A 1 217 ? -8.425 18.879 25.214 1.00 79.50 217 PRO A CA 1
ATOM 1682 C C . PRO A 1 217 ? -9.344 19.446 24.119 1.00 79.50 217 PRO A C 1
ATOM 1684 O O . PRO A 1 217 ? -9.207 19.088 22.952 1.00 79.50 217 PRO A O 1
ATOM 1687 N N . GLU A 1 218 ? -10.239 20.374 24.458 1.00 78.31 218 GLU A N 1
ATOM 1688 C CA . GLU A 1 218 ? -11.208 20.945 23.510 1.00 78.31 218 GLU A CA 1
ATOM 1689 C C . GLU A 1 218 ? -10.544 21.923 22.534 1.00 78.31 218 GLU A C 1
ATOM 1691 O O . GLU A 1 218 ? -10.736 21.846 21.318 1.00 78.31 218 GLU A O 1
ATOM 1696 N N . ILE A 1 219 ? -9.692 22.811 23.056 1.00 77.38 219 ILE A N 1
ATOM 1697 C CA . ILE A 1 219 ? -8.951 23.788 22.246 1.00 77.38 219 ILE A CA 1
ATOM 1698 C C . ILE A 1 219 ? -7.900 23.072 21.387 1.00 77.38 219 ILE A C 1
ATOM 1700 O O . ILE A 1 219 ? -7.702 23.414 20.216 1.00 77.38 219 ILE A O 1
ATOM 1704 N N . THR A 1 220 ? -7.244 22.048 21.942 1.00 85.75 220 THR A N 1
ATOM 1705 C CA . THR A 1 220 ? -6.234 21.278 21.208 1.00 85.75 220 THR A CA 1
ATOM 1706 C C . THR A 1 220 ? -6.840 20.451 20.088 1.00 85.75 220 THR A C 1
ATOM 1708 O O . THR A 1 220 ? -6.278 20.454 19.000 1.00 85.75 220 THR A O 1
ATOM 1711 N N . ALA A 1 221 ? -8.003 19.822 20.281 1.00 86.94 221 ALA A N 1
ATOM 1712 C CA . ALA A 1 221 ? -8.643 19.014 19.242 1.00 86.94 221 ALA A CA 1
ATOM 1713 C C . ALA A 1 221 ? -8.908 19.812 17.951 1.00 86.94 221 ALA A C 1
ATOM 1715 O O . ALA A 1 221 ? -8.557 19.364 16.854 1.00 86.94 221 ALA A O 1
ATOM 1716 N N . VAL A 1 222 ? -9.464 21.023 18.074 1.00 88.81 222 VAL A N 1
ATOM 1717 C CA . VAL A 1 222 ? -9.740 21.896 16.920 1.00 88.81 222 VAL A CA 1
ATOM 1718 C C . VAL A 1 222 ? -8.444 22.366 16.257 1.00 88.81 222 VAL A C 1
ATOM 1720 O O . VAL A 1 222 ? -8.337 22.345 15.027 1.00 88.81 222 VAL A O 1
ATOM 1723 N N . GLY A 1 223 ? -7.449 22.775 17.051 1.00 90.00 223 GLY A N 1
ATOM 1724 C CA . GLY A 1 223 ? -6.155 23.221 16.534 1.00 90.00 223 GLY A CA 1
ATOM 1725 C C . GLY A 1 223 ? -5.392 22.105 15.816 1.00 90.00 223 GLY A C 1
ATOM 1726 O O . GLY A 1 223 ? -4.932 22.312 14.694 1.00 90.00 223 GLY A O 1
ATOM 1727 N N . THR A 1 224 ? -5.347 20.900 16.389 1.00 91.62 224 THR A N 1
ATOM 1728 C CA . THR A 1 224 ? -4.752 19.714 15.758 1.00 91.62 224 THR A CA 1
ATOM 1729 C C . THR A 1 224 ? -5.406 19.418 14.426 1.00 91.62 224 THR A C 1
ATOM 1731 O O . THR A 1 224 ? -4.696 19.226 13.446 1.00 91.62 224 THR A O 1
ATOM 1734 N N . LEU A 1 225 ? -6.740 19.407 14.355 1.00 91.62 225 LEU A N 1
ATOM 1735 C CA . LEU A 1 225 ? -7.431 19.090 13.109 1.00 91.62 225 LEU A CA 1
ATOM 1736 C C . LEU A 1 225 ? -7.102 20.103 12.004 1.00 91.62 225 LEU A C 1
ATOM 1738 O O . LEU A 1 225 ? -6.851 19.712 10.864 1.00 91.62 225 LEU A O 1
ATOM 1742 N N . ARG A 1 226 ? -7.075 21.402 12.331 1.00 93.00 226 ARG A N 1
ATOM 1743 C CA . ARG A 1 226 ? -6.676 22.455 11.381 1.00 93.00 226 ARG A CA 1
ATOM 1744 C C . ARG A 1 226 ? -5.241 22.264 10.907 1.00 93.00 226 ARG A C 1
ATOM 1746 O O . ARG A 1 226 ? -4.972 22.399 9.718 1.00 93.00 226 ARG A O 1
ATOM 1753 N N . LEU A 1 227 ? -4.351 21.906 11.823 1.00 93.44 227 LEU A N 1
ATOM 1754 C CA . LEU A 1 227 ? -2.947 21.692 11.527 1.00 93.44 227 LEU A CA 1
ATOM 1755 C C . LEU A 1 227 ? -2.710 20.442 10.672 1.00 93.44 227 LEU A C 1
ATOM 1757 O O . LEU A 1 227 ? -1.969 20.506 9.697 1.00 93.44 227 LEU A O 1
ATOM 1761 N N . SER A 1 228 ? -3.409 19.341 10.955 1.00 94.38 228 SER A N 1
ATOM 1762 C CA . SER A 1 228 ? -3.403 18.141 10.114 1.00 94.38 228 SER A CA 1
ATOM 1763 C C . SER A 1 228 ? -3.941 18.422 8.708 1.00 94.38 228 SER A C 1
ATOM 1765 O O . SER A 1 228 ? -3.376 17.932 7.733 1.00 94.38 228 SER A O 1
ATOM 1767 N N . ARG A 1 229 ? -4.996 19.242 8.575 1.00 95.06 229 ARG A N 1
ATOM 1768 C CA . ARG A 1 229 ? -5.532 19.655 7.264 1.00 95.06 229 ARG A CA 1
ATOM 1769 C C . ARG A 1 229 ? -4.538 20.511 6.483 1.00 95.06 229 ARG A C 1
ATOM 1771 O O . ARG A 1 229 ? -4.329 20.253 5.303 1.00 95.06 229 ARG A O 1
ATOM 1778 N N . ALA A 1 230 ? -3.901 21.483 7.136 1.00 95.38 230 ALA A N 1
ATOM 1779 C CA . ALA A 1 230 ? -2.854 22.293 6.518 1.00 95.38 230 ALA A CA 1
ATOM 1780 C C . ALA A 1 230 ? -1.663 21.428 6.071 1.00 95.38 230 ALA A C 1
ATOM 1782 O O . ALA A 1 230 ? -1.220 21.542 4.931 1.00 95.38 230 ALA A O 1
ATOM 1783 N N . GLY A 1 231 ? -1.207 20.509 6.930 1.00 95.12 231 GLY A N 1
ATOM 1784 C CA . GLY A 1 231 ? -0.141 19.559 6.608 1.00 95.12 231 GLY A CA 1
ATOM 1785 C C . GLY A 1 231 ? -0.479 18.669 5.411 1.00 95.12 231 GLY A C 1
ATOM 1786 O O . GLY A 1 231 ? 0.345 18.518 4.518 1.00 95.12 231 GLY A O 1
ATOM 1787 N N . CYS A 1 232 ? -1.706 18.144 5.330 1.00 94.94 232 CYS A N 1
ATOM 1788 C CA . CYS A 1 232 ? -2.150 17.344 4.185 1.00 94.94 232 CYS A CA 1
ATOM 1789 C C . CYS A 1 232 ? -2.148 18.144 2.870 1.00 94.94 232 CYS A C 1
ATOM 1791 O O . CYS A 1 232 ? -1.695 17.621 1.856 1.00 94.94 232 CYS A O 1
ATOM 1793 N N . ILE A 1 233 ? -2.582 19.411 2.882 1.00 96.38 233 ILE A N 1
ATOM 1794 C CA . ILE A 1 233 ? -2.541 20.279 1.691 1.00 96.38 233 ILE A CA 1
ATOM 1795 C C . ILE A 1 233 ? -1.095 20.510 1.240 1.00 96.38 233 ILE A C 1
ATOM 1797 O O . ILE A 1 233 ? -0.798 20.361 0.057 1.00 96.38 233 ILE A O 1
ATOM 1801 N N . ILE A 1 234 ? -0.192 20.834 2.171 1.00 95.69 234 ILE A N 1
ATOM 1802 C CA . ILE A 1 234 ? 1.234 21.041 1.870 1.00 95.69 234 ILE A CA 1
ATOM 1803 C C . ILE A 1 234 ? 1.845 19.767 1.278 1.00 95.69 234 ILE A C 1
ATOM 1805 O O . ILE A 1 234 ? 2.495 19.830 0.237 1.00 95.69 234 ILE A O 1
ATOM 1809 N N . MET A 1 235 ? 1.583 18.611 1.895 1.00 94.81 235 MET A N 1
ATOM 1810 C CA . MET A 1 235 ? 2.058 17.315 1.407 1.00 94.81 235 MET A CA 1
ATOM 1811 C C . MET A 1 235 ? 1.511 16.980 0.022 1.00 94.81 235 MET A C 1
ATOM 1813 O O . MET A 1 235 ? 2.261 16.505 -0.823 1.00 94.81 235 MET A O 1
ATOM 1817 N N . LEU A 1 236 ? 0.232 17.255 -0.241 1.00 94.50 236 LEU A N 1
ATOM 1818 C CA . LEU A 1 236 ? -0.375 16.996 -1.543 1.00 94.50 236 LEU A CA 1
ATOM 1819 C C . LEU A 1 236 ? 0.240 17.881 -2.633 1.00 94.50 236 LEU A C 1
ATOM 1821 O O . LEU A 1 236 ? 0.544 17.390 -3.716 1.00 94.50 236 LEU A O 1
ATOM 1825 N N . VAL A 1 237 ? 0.469 19.166 -2.345 1.00 96.12 237 VAL A N 1
ATOM 1826 C CA . VAL A 1 237 ? 1.139 20.085 -3.279 1.00 96.12 237 VAL A CA 1
ATOM 1827 C C . VAL A 1 237 ? 2.574 19.634 -3.549 1.00 96.12 237 VAL A C 1
ATOM 1829 O O . VAL A 1 237 ? 2.976 19.573 -4.709 1.00 96.12 237 VAL A O 1
ATOM 1832 N N . ALA A 1 238 ? 3.328 19.273 -2.507 1.00 95.19 238 ALA A N 1
ATOM 1833 C CA . ALA A 1 238 ? 4.690 18.762 -2.650 1.00 95.19 238 ALA A CA 1
ATOM 1834 C C . ALA A 1 238 ? 4.729 17.453 -3.457 1.00 95.19 238 ALA A C 1
ATOM 1836 O O . ALA A 1 238 ? 5.575 17.304 -4.334 1.00 95.19 238 ALA A O 1
ATOM 1837 N N . TYR A 1 239 ? 3.783 16.542 -3.218 1.00 92.88 239 TYR A N 1
ATOM 1838 C CA . TYR A 1 239 ? 3.667 15.282 -3.950 1.00 92.88 239 TYR A CA 1
ATOM 1839 C C . TYR A 1 239 ? 3.313 15.493 -5.426 1.00 92.88 239 TYR A C 1
ATOM 1841 O O . TYR A 1 239 ? 3.937 14.897 -6.296 1.00 92.88 239 TYR A O 1
ATOM 1849 N N . VAL A 1 240 ? 2.368 16.385 -5.736 1.00 93.00 240 VAL A N 1
ATOM 1850 C CA . VAL A 1 240 ? 2.038 16.728 -7.129 1.00 93.00 240 VAL A CA 1
ATOM 1851 C C . VAL A 1 240 ? 3.229 17.390 -7.823 1.00 93.00 240 VAL A C 1
ATOM 1853 O O . VAL A 1 240 ? 3.533 17.045 -8.961 1.00 93.00 240 VAL A O 1
ATOM 1856 N N . ALA A 1 241 ? 3.939 18.298 -7.149 1.00 93.00 241 ALA A N 1
ATOM 1857 C CA . ALA A 1 241 ? 5.155 18.901 -7.691 1.00 93.00 241 ALA A CA 1
ATOM 1858 C C . ALA A 1 241 ? 6.249 17.849 -7.948 1.00 93.00 241 ALA A C 1
ATOM 1860 O O . ALA A 1 241 ? 6.899 17.891 -8.993 1.00 93.00 241 ALA A O 1
ATOM 1861 N N . TYR A 1 242 ? 6.407 16.881 -7.040 1.00 90.88 242 TYR A N 1
ATOM 1862 C CA . TYR A 1 242 ? 7.297 15.736 -7.220 1.00 90.88 242 TYR A CA 1
ATOM 1863 C C . TYR A 1 242 ? 6.891 14.882 -8.426 1.00 90.88 242 TYR A C 1
ATOM 1865 O O . TYR A 1 242 ? 7.735 14.625 -9.276 1.00 90.88 242 TYR A O 1
ATOM 1873 N N . LEU A 1 243 ? 5.607 14.538 -8.580 1.00 89.56 243 LEU A N 1
ATOM 1874 C CA . LEU A 1 243 ? 5.125 13.783 -9.744 1.00 89.56 243 LEU A CA 1
ATOM 1875 C C . LEU A 1 243 ? 5.342 14.538 -11.060 1.00 89.56 243 LEU A C 1
ATOM 1877 O O . LEU A 1 243 ? 5.743 13.938 -12.051 1.00 89.56 243 LEU A O 1
ATOM 1881 N N . VAL A 1 244 ? 5.125 15.856 -11.094 1.00 90.06 244 VAL A N 1
ATOM 1882 C CA . VAL A 1 244 ? 5.432 16.673 -12.283 1.00 90.06 244 VAL A CA 1
ATOM 1883 C C . VAL A 1 244 ? 6.933 16.657 -12.582 1.00 90.06 244 VAL A C 1
ATOM 1885 O O . VAL A 1 244 ? 7.333 16.608 -13.747 1.00 90.06 244 VAL A O 1
ATOM 1888 N N . CYS A 1 245 ? 7.768 16.673 -11.543 1.00 88.25 245 CYS A N 1
ATOM 1889 C CA . CYS A 1 245 ? 9.212 16.567 -11.687 1.00 88.25 245 CYS A CA 1
ATOM 1890 C C . CYS A 1 245 ? 9.629 15.218 -12.280 1.00 88.25 245 CYS A C 1
ATOM 1892 O O . CYS A 1 245 ? 10.323 15.174 -13.295 1.00 88.25 245 CYS A O 1
ATOM 1894 N N . GLN A 1 246 ? 9.127 14.138 -11.686 1.00 86.25 246 GLN A N 1
ATOM 1895 C CA . GLN A 1 246 ? 9.429 12.761 -12.052 1.00 86.25 246 GLN A CA 1
ATOM 1896 C C . GLN A 1 246 ? 8.928 12.409 -13.457 1.00 86.25 246 GLN A C 1
ATOM 1898 O O . GLN A 1 246 ? 9.662 11.840 -14.257 1.00 86.25 246 GLN A O 1
ATOM 1903 N N . LEU A 1 247 ? 7.689 12.782 -13.786 1.00 85.12 247 LEU A N 1
ATOM 1904 C CA . LEU A 1 247 ? 7.031 12.349 -15.022 1.00 85.12 247 LEU A CA 1
ATOM 1905 C C . LEU A 1 247 ? 7.268 13.282 -16.212 1.00 85.12 247 LEU A C 1
ATOM 1907 O O . LEU A 1 247 ? 7.033 12.872 -17.351 1.00 85.12 247 LEU A O 1
ATOM 1911 N N . TRP A 1 248 ? 7.681 14.532 -15.971 1.00 84.00 248 TRP A N 1
ATOM 1912 C CA . TRP A 1 248 ? 7.830 15.527 -17.032 1.00 84.00 248 TRP A CA 1
ATOM 1913 C C . TRP A 1 248 ? 9.178 16.246 -17.006 1.00 84.00 248 TRP A C 1
ATOM 1915 O O . TRP A 1 248 ? 9.942 16.111 -17.960 1.00 84.00 248 TRP A O 1
ATOM 1925 N N . THR A 1 249 ? 9.483 17.036 -15.973 1.00 86.12 249 THR A N 1
ATOM 1926 C CA . THR A 1 249 ? 10.595 18.002 -16.083 1.00 86.12 249 THR A CA 1
ATOM 1927 C C . THR A 1 249 ? 11.978 17.364 -15.979 1.00 86.12 249 THR A C 1
ATOM 1929 O O . THR A 1 249 ? 12.892 17.812 -16.664 1.00 86.12 249 THR A O 1
ATOM 1932 N N . HIS A 1 250 ? 12.130 16.309 -15.177 1.00 85.62 250 HIS A N 1
ATOM 1933 C CA . HIS A 1 250 ? 13.403 15.626 -14.922 1.00 85.62 250 HIS A CA 1
ATOM 1934 C C . HIS A 1 250 ? 13.326 14.127 -15.224 1.00 85.62 250 HIS A C 1
ATOM 1936 O O . HIS A 1 250 ? 14.072 13.342 -14.651 1.00 85.62 250 HIS A O 1
ATOM 1942 N N . ARG A 1 251 ? 12.457 13.724 -16.159 1.00 79.12 251 ARG A N 1
ATOM 1943 C CA . ARG A 1 251 ? 12.206 12.315 -16.504 1.00 79.12 251 ARG A CA 1
ATOM 1944 C C . ARG A 1 251 ? 13.481 11.507 -16.779 1.00 79.12 251 ARG A C 1
ATOM 1946 O O . ARG A 1 251 ? 13.590 10.378 -16.333 1.00 79.12 251 ARG A O 1
ATOM 1953 N N . GLN A 1 252 ? 14.474 12.106 -17.439 1.00 75.06 252 GLN A N 1
ATOM 1954 C CA . GLN A 1 252 ? 15.760 11.460 -17.752 1.00 75.06 252 GLN A CA 1
ATOM 1955 C C . GLN A 1 252 ? 16.583 11.071 -16.516 1.00 75.06 252 GLN A C 1
ATOM 1957 O O . GLN A 1 252 ? 17.379 10.146 -16.599 1.00 75.06 252 GLN A O 1
ATOM 1962 N N . LEU A 1 253 ? 16.411 11.775 -15.392 1.00 73.00 253 LEU A N 1
ATOM 1963 C CA . LEU A 1 253 ? 17.068 11.427 -14.131 1.00 73.00 253 LEU A CA 1
ATOM 1964 C C . LEU A 1 253 ? 16.466 10.150 -13.525 1.00 73.00 253 LEU A C 1
ATOM 1966 O O . LEU A 1 253 ? 17.184 9.412 -12.874 1.00 73.00 253 LEU A O 1
ATOM 1970 N N . PHE A 1 254 ? 15.174 9.902 -13.765 1.00 70.75 254 PHE A N 1
ATOM 1971 C CA . PHE A 1 254 ? 14.432 8.767 -13.211 1.00 70.75 254 PHE A CA 1
ATOM 1972 C C . PHE A 1 254 ? 14.383 7.556 -14.168 1.00 70.75 254 PHE A C 1
ATOM 1974 O O . PHE A 1 254 ? 14.413 6.425 -13.709 1.00 70.75 254 PHE A O 1
ATOM 1981 N N . GLU A 1 255 ? 14.364 7.763 -15.494 1.00 67.44 255 GLU A N 1
ATOM 1982 C CA . GLU A 1 255 ? 14.389 6.675 -16.499 1.00 67.44 255 GLU A CA 1
ATOM 1983 C C . GLU A 1 255 ? 15.759 5.978 -16.606 1.00 67.44 255 GLU A C 1
ATOM 1985 O O . GLU A 1 255 ? 15.824 4.824 -17.017 1.00 67.44 255 GLU A O 1
ATOM 1990 N N . ALA A 1 256 ? 16.859 6.666 -16.273 1.00 57.06 256 ALA A N 1
ATOM 1991 C CA . ALA A 1 256 ? 18.202 6.084 -16.342 1.00 57.06 256 ALA A CA 1
ATOM 1992 C C . ALA A 1 256 ? 18.427 4.974 -15.297 1.00 57.06 256 ALA A C 1
ATOM 1994 O O . ALA A 1 256 ? 19.224 4.078 -15.545 1.00 57.06 256 ALA A O 1
ATOM 1995 N N . GLU A 1 257 ? 17.707 4.996 -14.171 1.00 56.28 257 GLU A N 1
ATOM 1996 C CA . GLU A 1 257 ? 17.799 3.951 -13.143 1.00 56.28 257 GLU A CA 1
ATOM 1997 C C . GLU A 1 257 ? 17.003 2.690 -13.506 1.00 56.28 257 GLU A C 1
ATOM 1999 O O . GLU A 1 257 ? 17.537 1.595 -13.361 1.00 56.28 257 GLU A O 1
ATOM 2004 N N . GLU A 1 258 ? 15.784 2.815 -14.052 1.00 53.69 258 GLU A N 1
ATOM 2005 C CA . GLU A 1 258 ? 14.962 1.647 -14.440 1.00 53.69 258 GLU A CA 1
ATOM 2006 C C . GLU A 1 258 ? 15.670 0.749 -15.478 1.00 53.69 258 GLU A C 1
ATOM 2008 O O . GLU A 1 258 ? 15.423 -0.450 -15.528 1.00 53.69 258 GLU A O 1
ATOM 2013 N N . GLY A 1 259 ? 16.577 1.310 -16.290 1.00 46.34 259 GLY A N 1
ATOM 2014 C CA . GLY A 1 259 ? 17.371 0.564 -17.274 1.00 46.34 259 GLY A CA 1
ATOM 2015 C C . GLY A 1 259 ? 18.757 0.094 -16.804 1.00 46.34 259 GLY A C 1
ATOM 2016 O O . GLY A 1 259 ? 19.378 -0.708 -17.500 1.00 46.34 259 GLY A O 1
ATOM 2017 N N . GLU A 1 260 ? 19.267 0.588 -15.670 1.00 45.12 260 GLU A N 1
ATOM 2018 C CA . GLU A 1 260 ? 20.583 0.209 -15.116 1.00 45.12 260 GLU A CA 1
ATOM 2019 C C . GLU A 1 260 ? 20.490 -0.856 -14.006 1.00 45.12 260 GLU A C 1
ATOM 2021 O O . GLU A 1 260 ? 21.495 -1.501 -13.699 1.00 45.12 260 GLU A O 1
ATOM 2026 N N . GLU A 1 261 ? 19.299 -1.101 -13.442 1.00 47.59 261 GLU A N 1
ATOM 2027 C CA . GLU A 1 261 ? 19.050 -2.192 -12.479 1.00 47.59 261 GLU A CA 1
ATOM 2028 C C . GLU A 1 261 ? 19.224 -3.604 -13.086 1.00 47.59 261 GLU A C 1
ATOM 2030 O O . GLU A 1 261 ? 19.386 -4.576 -12.347 1.00 47.59 261 GLU A O 1
ATOM 2035 N N . ASP A 1 262 ? 19.304 -3.715 -14.416 1.00 42.56 262 ASP A N 1
ATOM 2036 C CA . ASP A 1 262 ? 19.486 -4.959 -15.183 1.00 42.56 262 ASP A CA 1
ATOM 2037 C C . ASP A 1 262 ? 20.973 -5.290 -15.477 1.00 42.56 262 ASP A C 1
ATOM 2039 O O . ASP A 1 262 ? 21.357 -5.818 -16.527 1.00 42.56 262 ASP A O 1
ATOM 2043 N N . GLY A 1 263 ? 21.857 -4.969 -14.531 1.00 42.16 263 GLY A N 1
ATOM 2044 C CA . GLY A 1 263 ? 23.267 -5.360 -14.565 1.00 42.16 263 GLY A CA 1
ATOM 2045 C C . GLY A 1 263 ? 23.487 -6.817 -14.130 1.00 42.16 263 GLY A C 1
ATOM 2046 O O . GLY A 1 263 ? 23.354 -7.142 -12.955 1.00 42.16 263 GLY A O 1
ATOM 2047 N N . ASP A 1 264 ? 23.911 -7.663 -15.077 1.00 41.28 264 ASP A N 1
ATOM 2048 C CA . ASP A 1 264 ? 24.492 -9.015 -14.916 1.00 41.28 264 ASP A CA 1
ATOM 2049 C C . ASP A 1 264 ? 23.563 -10.240 -14.756 1.00 41.28 264 ASP A C 1
ATOM 2051 O O . ASP A 1 264 ? 24.006 -11.323 -14.355 1.00 41.28 264 ASP A O 1
ATOM 2055 N N . VAL A 1 265 ? 22.319 -10.166 -15.235 1.00 39.97 265 VAL A N 1
ATOM 2056 C CA . VAL A 1 265 ? 21.609 -11.366 -15.720 1.00 39.97 265 VAL A CA 1
ATOM 2057 C C . VAL A 1 265 ? 21.093 -11.073 -17.126 1.00 39.97 265 VAL A C 1
ATOM 2059 O O . VAL A 1 265 ? 20.296 -10.157 -17.279 1.00 39.97 265 VAL A O 1
ATOM 2062 N N . PRO A 1 266 ? 21.496 -11.813 -18.178 1.00 35.91 266 PRO A N 1
ATOM 2063 C CA . PRO A 1 266 ? 20.910 -11.614 -19.494 1.00 35.91 266 PRO A CA 1
ATOM 2064 C C . PRO A 1 266 ? 19.457 -12.098 -19.441 1.00 35.91 266 PRO A C 1
ATOM 2066 O O . PRO A 1 266 ? 19.177 -13.289 -19.606 1.00 35.91 266 PRO A O 1
ATOM 2069 N N . SER A 1 267 ? 18.526 -11.181 -19.181 1.00 36.06 267 SER A N 1
ATOM 2070 C CA . SER A 1 267 ? 17.114 -11.394 -19.459 1.00 36.06 267 SER A CA 1
ATOM 2071 C C . SER A 1 267 ? 16.957 -11.366 -20.979 1.00 36.06 267 SER A C 1
ATOM 2073 O O . SER A 1 267 ? 16.825 -10.322 -21.611 1.00 36.06 267 SER A O 1
ATOM 2075 N N . GLU A 1 268 ? 17.084 -12.534 -21.615 1.00 35.62 268 GLU A N 1
ATOM 2076 C CA . GLU A 1 268 ? 16.696 -12.705 -23.014 1.00 35.62 268 GLU A CA 1
ATOM 2077 C C . GLU A 1 268 ? 15.179 -12.494 -23.141 1.00 35.62 268 GLU A C 1
ATOM 2079 O O . GLU A 1 268 ? 14.382 -13.429 -23.027 1.00 35.62 268 GLU A O 1
ATOM 2084 N N . GLY A 1 269 ? 14.789 -11.250 -23.399 1.00 36.03 269 GLY A N 1
ATOM 2085 C CA . GLY A 1 269 ? 13.450 -10.865 -23.812 1.00 36.03 269 GLY A CA 1
ATOM 2086 C C . GLY A 1 269 ? 13.249 -9.374 -23.616 1.00 36.03 269 GLY A C 1
ATOM 2087 O O . GLY A 1 269 ? 13.227 -8.919 -22.483 1.00 36.03 269 GLY A O 1
ATOM 2088 N N . GLU A 1 270 ? 13.070 -8.624 -24.707 1.00 42.00 270 GLU A N 1
ATOM 2089 C CA . GLU A 1 270 ? 12.423 -7.309 -24.643 1.00 42.00 270 GLU A CA 1
ATOM 2090 C C . GLU A 1 270 ? 11.200 -7.430 -23.720 1.00 42.00 270 GLU A C 1
ATOM 2092 O O . GLU A 1 270 ? 10.354 -8.300 -23.957 1.00 42.00 270 GLU A O 1
ATOM 2097 N N . GLU A 1 271 ? 11.130 -6.621 -22.658 1.00 52.72 271 GLU A N 1
ATOM 2098 C CA . GLU A 1 271 ? 10.034 -6.623 -21.685 1.00 52.72 271 GLU A CA 1
ATOM 2099 C C . GLU A 1 271 ? 8.729 -6.171 -22.352 1.00 52.72 271 GLU A C 1
ATOM 2101 O O . GLU A 1 271 ? 8.267 -5.037 -22.255 1.00 52.72 271 GLU A O 1
ATOM 2106 N N . SER A 1 272 ? 8.132 -7.070 -23.125 1.00 57.59 272 SER A N 1
ATOM 2107 C CA . SER A 1 272 ? 6.816 -6.874 -23.702 1.00 57.59 272 SER A CA 1
ATOM 2108 C C . SER A 1 272 ? 5.769 -7.164 -22.626 1.00 57.59 272 SER A C 1
ATOM 2110 O O . SER A 1 272 ? 5.921 -8.147 -21.892 1.00 57.59 272 SER A O 1
ATOM 2112 N N . PRO A 1 273 ? 4.685 -6.375 -22.546 1.00 68.12 273 PRO A N 1
ATOM 2113 C CA . PRO A 1 273 ? 3.628 -6.624 -21.582 1.00 68.12 273 PRO A CA 1
ATOM 2114 C C . PRO A 1 273 ? 3.075 -8.039 -21.780 1.00 68.12 273 PRO A C 1
ATOM 2116 O O . PRO A 1 273 ? 2.593 -8.406 -22.855 1.00 68.12 273 PRO A O 1
ATOM 2119 N N . VAL A 1 274 ? 3.133 -8.837 -20.717 1.00 73.06 274 VAL A N 1
ATOM 2120 C CA . VAL A 1 274 ? 2.679 -10.232 -20.688 1.00 73.06 274 VAL A CA 1
ATOM 2121 C C . VAL A 1 274 ? 1.158 -10.302 -20.877 1.00 73.06 274 VAL A C 1
ATOM 2123 O O . VAL A 1 274 ? 0.620 -11.286 -21.390 1.00 73.06 274 VAL A O 1
ATOM 2126 N N . ILE A 1 275 ? 0.445 -9.235 -20.497 1.00 77.81 275 ILE A N 1
ATOM 2127 C CA . ILE A 1 275 ? -1.014 -9.128 -20.566 1.00 77.81 275 ILE A CA 1
ATOM 2128 C C . ILE A 1 275 ? -1.410 -7.965 -21.478 1.00 77.81 275 ILE A C 1
ATOM 2130 O O . ILE A 1 275 ? -0.946 -6.843 -21.326 1.00 77.81 275 ILE A O 1
ATOM 2134 N N . GLY A 1 276 ? -2.347 -8.204 -22.401 1.00 82.19 276 GLY A N 1
ATOM 2135 C CA . GLY A 1 276 ? -2.879 -7.140 -23.256 1.00 82.19 276 GLY A CA 1
ATOM 2136 C C . GLY A 1 276 ? -3.693 -6.092 -22.481 1.00 82.19 276 GLY A C 1
ATOM 2137 O O . GLY A 1 276 ? -4.463 -6.446 -21.588 1.00 82.19 276 GLY A O 1
ATOM 2138 N N . PHE A 1 277 ? -3.604 -4.823 -22.892 1.00 85.44 277 PHE A N 1
ATOM 2139 C CA . PHE A 1 277 ? -4.226 -3.645 -22.256 1.00 85.44 277 PHE A CA 1
ATOM 2140 C C . PHE A 1 277 ? -5.655 -3.863 -21.716 1.00 85.44 277 PHE A C 1
ATOM 2142 O O . PHE A 1 277 ? -5.911 -3.722 -20.523 1.00 85.44 277 PHE A O 1
ATOM 2149 N N . TRP A 1 278 ? -6.595 -4.280 -22.574 1.00 88.06 278 TRP A N 1
ATOM 2150 C CA . TRP A 1 278 ? -7.995 -4.497 -22.176 1.00 88.06 278 TRP A CA 1
ATOM 2151 C C . TRP A 1 278 ? -8.169 -5.636 -21.170 1.00 88.06 278 TRP A C 1
ATOM 2153 O O . TRP A 1 278 ? -9.024 -5.565 -20.291 1.00 88.06 278 TRP A O 1
ATOM 2163 N N . SER A 1 279 ? -7.347 -6.683 -21.281 1.00 85.56 279 SER A N 1
ATOM 2164 C CA . SER A 1 279 ? -7.331 -7.769 -20.302 1.00 85.56 279 SER A CA 1
ATOM 2165 C C . SER A 1 279 ? -6.788 -7.270 -18.963 1.00 85.56 279 SER A C 1
ATOM 2167 O O . SER A 1 279 ? -7.359 -7.606 -17.929 1.00 85.56 279 SER A O 1
ATOM 2169 N N . GLY A 1 280 ? -5.741 -6.439 -18.980 1.00 87.69 280 GLY A N 1
ATOM 2170 C CA . GLY A 1 280 ? -5.185 -5.795 -17.789 1.00 87.69 280 GLY A CA 1
ATOM 2171 C C . GLY A 1 280 ? -6.235 -4.974 -17.042 1.00 87.69 280 GLY A C 1
ATOM 2172 O O . GLY A 1 280 ? -6.437 -5.194 -15.853 1.00 87.69 280 GLY A O 1
ATOM 2173 N N . ILE A 1 281 ? -6.993 -4.126 -17.749 1.00 89.75 281 ILE A N 1
ATOM 2174 C CA . ILE A 1 281 ? -8.082 -3.327 -17.155 1.00 89.75 281 ILE A CA 1
ATOM 2175 C C . ILE A 1 281 ? -9.153 -4.210 -16.507 1.00 89.75 281 ILE A C 1
ATOM 2177 O O . ILE A 1 281 ? -9.569 -3.947 -15.380 1.00 89.75 281 ILE A O 1
ATOM 2181 N N . ILE A 1 282 ? -9.607 -5.262 -17.196 1.00 90.88 282 ILE A N 1
ATOM 2182 C CA . ILE A 1 282 ? -10.640 -6.163 -16.659 1.00 90.88 282 ILE A CA 1
ATOM 2183 C C . ILE A 1 282 ? -10.149 -6.834 -15.371 1.00 90.88 282 ILE A C 1
ATOM 2185 O O . ILE A 1 282 ? -10.879 -6.873 -14.379 1.00 90.88 282 ILE A O 1
ATOM 2189 N N . TRP A 1 283 ? -8.909 -7.330 -15.370 1.00 90.56 283 TRP A N 1
ATOM 2190 C CA . TRP A 1 283 ? -8.305 -7.945 -14.191 1.00 90.56 283 TRP A CA 1
ATOM 2191 C C . TRP A 1 283 ? -8.089 -6.948 -13.056 1.00 90.56 283 TRP A C 1
ATOM 2193 O O . TRP A 1 283 ? -8.359 -7.286 -11.906 1.00 90.56 283 TRP A O 1
ATOM 2203 N N . LEU A 1 284 ? -7.678 -5.718 -13.369 1.00 90.81 284 LEU A N 1
ATOM 2204 C CA . LEU A 1 284 ? -7.487 -4.648 -12.394 1.00 90.81 284 LEU A CA 1
ATOM 2205 C C . LEU A 1 284 ? -8.805 -4.309 -11.685 1.00 90.81 284 LEU A C 1
ATOM 2207 O O . LEU A 1 284 ? -8.848 -4.232 -10.456 1.00 90.81 284 LEU A O 1
ATOM 2211 N N . ILE A 1 285 ? -9.898 -4.180 -12.444 1.00 92.12 285 ILE A N 1
ATOM 2212 C CA . ILE A 1 285 ? -11.239 -3.939 -11.893 1.00 92.12 285 ILE A CA 1
ATOM 2213 C C . ILE A 1 285 ? -11.672 -5.121 -11.023 1.00 92.12 285 ILE A C 1
ATOM 2215 O O . ILE A 1 285 ? -12.103 -4.919 -9.891 1.00 92.12 285 ILE A O 1
ATOM 2219 N N . LEU A 1 286 ? -11.524 -6.355 -11.512 1.00 93.06 286 LEU A N 1
ATOM 2220 C CA . LEU A 1 286 ? -11.923 -7.550 -10.767 1.00 93.06 286 LEU A CA 1
ATOM 2221 C C . LEU A 1 286 ? -11.141 -7.703 -9.453 1.00 93.06 286 LEU A C 1
ATOM 2223 O O . LEU A 1 286 ? -11.735 -7.986 -8.408 1.00 93.06 286 LEU A O 1
ATOM 2227 N N . ALA A 1 287 ? -9.826 -7.486 -9.488 1.00 92.69 287 ALA A N 1
ATOM 2228 C CA . ALA A 1 287 ? -8.975 -7.521 -8.306 1.00 92.69 287 ALA A CA 1
ATOM 2229 C C . ALA A 1 287 ? -9.375 -6.419 -7.316 1.00 92.69 287 ALA A C 1
ATOM 2231 O O . ALA A 1 287 ? -9.585 -6.713 -6.142 1.00 92.69 287 ALA A O 1
ATOM 2232 N N . THR A 1 288 ? -9.602 -5.191 -7.794 1.00 93.44 288 THR A N 1
ATOM 2233 C CA . THR A 1 288 ? -10.059 -4.065 -6.961 1.00 93.44 288 THR A CA 1
ATOM 2234 C C . THR A 1 288 ? -11.420 -4.344 -6.319 1.00 93.44 288 THR A C 1
ATOM 2236 O O . THR A 1 288 ? -11.597 -4.109 -5.125 1.00 93.44 288 THR A O 1
ATOM 2239 N N . CYS A 1 289 ? -12.381 -4.904 -7.060 1.00 95.00 289 CYS A N 1
ATOM 2240 C CA . CYS A 1 289 ? -13.679 -5.306 -6.510 1.00 95.00 289 CYS A CA 1
ATOM 2241 C C . CYS A 1 289 ? -13.537 -6.400 -5.443 1.00 95.00 289 CYS A C 1
ATOM 2243 O O . CYS A 1 289 ? -14.228 -6.365 -4.424 1.00 95.00 289 CYS A O 1
ATOM 2245 N N . THR A 1 290 ? -12.630 -7.357 -5.649 1.00 95.19 290 THR A N 1
ATOM 2246 C CA . THR A 1 290 ? -12.371 -8.427 -4.675 1.00 95.19 290 THR A CA 1
ATOM 2247 C C . THR A 1 290 ? -11.700 -7.876 -3.416 1.00 95.19 290 THR A C 1
ATOM 2249 O O . THR A 1 290 ? -12.106 -8.221 -2.307 1.00 95.19 290 THR A O 1
ATOM 2252 N N . VAL A 1 291 ? -10.739 -6.959 -3.569 1.00 95.56 291 VAL A N 1
ATOM 2253 C CA . VAL A 1 291 ? -10.139 -6.215 -2.454 1.00 95.56 291 VAL A CA 1
ATOM 2254 C C . VAL A 1 291 ? -11.199 -5.427 -1.698 1.00 95.56 291 VAL A C 1
ATOM 2256 O O . VAL A 1 291 ? -11.228 -5.498 -0.475 1.00 95.56 291 VAL A O 1
ATOM 2259 N N . ALA A 1 292 ? -12.097 -4.721 -2.386 1.00 95.44 292 ALA A N 1
ATOM 2260 C CA . ALA A 1 292 ? -13.182 -3.978 -1.749 1.00 95.44 292 ALA A CA 1
ATOM 2261 C C . ALA A 1 292 ? -14.094 -4.895 -0.915 1.00 95.44 292 ALA A C 1
ATOM 2263 O O . ALA A 1 292 ? -14.407 -4.580 0.233 1.00 95.44 292 ALA A O 1
ATOM 2264 N N . LEU A 1 293 ? -14.456 -6.064 -1.453 1.00 96.06 293 LEU A N 1
ATOM 2265 C CA . LEU A 1 293 ? -15.257 -7.066 -0.748 1.00 96.06 293 LEU A CA 1
ATOM 2266 C C . LEU A 1 293 ? -14.547 -7.592 0.509 1.00 96.06 293 LEU A C 1
ATOM 2268 O O . LEU A 1 293 ? -15.142 -7.614 1.587 1.00 96.06 293 LEU A O 1
ATOM 2272 N N . LEU A 1 294 ? -13.274 -7.984 0.405 1.00 96.00 294 LEU A N 1
ATOM 2273 C CA . LEU A 1 294 ? -12.514 -8.466 1.565 1.00 96.00 294 LEU A CA 1
ATOM 2274 C C . LEU A 1 294 ? -12.240 -7.348 2.578 1.00 96.00 294 LEU A C 1
ATOM 2276 O O . LEU A 1 294 ? -12.300 -7.591 3.781 1.00 96.00 294 LEU A O 1
ATOM 2280 N N . SER A 1 295 ? -12.013 -6.117 2.118 1.00 95.12 295 SER A N 1
ATOM 2281 C CA . SER A 1 295 ? -11.856 -4.935 2.977 1.00 95.12 295 SER A CA 1
ATOM 2282 C C . SER A 1 295 ? -13.106 -4.701 3.818 1.00 95.12 295 SER A C 1
ATOM 2284 O O . SER A 1 295 ? -13.004 -4.447 5.017 1.00 95.12 295 SER A O 1
ATOM 2286 N N . GLN A 1 296 ? -14.294 -4.853 3.226 1.00 94.06 296 GLN A N 1
ATOM 2287 C CA . GLN A 1 296 ? -15.550 -4.775 3.967 1.00 94.06 296 GLN A CA 1
ATOM 2288 C C . GLN A 1 296 ? -15.626 -5.846 5.065 1.00 94.06 296 GLN A C 1
ATOM 2290 O O . GLN A 1 296 ? -16.069 -5.548 6.174 1.00 94.06 296 GLN A O 1
ATOM 2295 N N . TYR A 1 297 ? -15.180 -7.077 4.793 1.00 94.69 297 TYR A N 1
ATOM 2296 C CA . TYR A 1 297 ? -15.144 -8.138 5.804 1.00 94.69 297 TYR A CA 1
ATOM 2297 C C . TYR A 1 297 ? -14.170 -7.816 6.934 1.00 94.69 297 TYR A C 1
ATOM 2299 O O . TYR A 1 297 ? -14.568 -7.884 8.095 1.00 94.69 297 TYR A O 1
ATOM 2307 N N . VAL A 1 298 ? -12.942 -7.403 6.604 1.00 94.56 298 VAL A N 1
ATOM 2308 C CA . VAL A 1 298 ? -11.929 -6.980 7.582 1.00 94.56 298 VAL A CA 1
ATOM 2309 C C . VAL A 1 298 ? -12.504 -5.902 8.498 1.00 94.56 298 VAL A C 1
ATOM 2311 O O . VAL A 1 298 ? -12.555 -6.085 9.714 1.00 94.56 298 VAL A O 1
ATOM 2314 N N . VAL A 1 299 ? -13.031 -4.820 7.926 1.00 92.75 299 VAL A N 1
ATOM 2315 C CA . VAL A 1 299 ? -13.574 -3.691 8.691 1.00 92.75 299 VAL A CA 1
ATOM 2316 C C . VAL A 1 299 ? -14.774 -4.100 9.548 1.00 92.75 299 VAL A C 1
ATOM 2318 O O . VAL A 1 299 ? -14.867 -3.672 10.698 1.00 92.75 299 VAL A O 1
ATOM 2321 N N . ALA A 1 300 ? -15.660 -4.959 9.036 1.00 91.25 300 ALA A N 1
ATOM 2322 C CA . ALA A 1 300 ? -16.824 -5.447 9.778 1.00 91.25 300 ALA A CA 1
ATOM 2323 C C . ALA A 1 300 ? -16.465 -6.385 10.942 1.00 91.25 300 ALA A C 1
ATOM 2325 O O . ALA A 1 300 ? -17.263 -6.548 11.862 1.00 91.25 300 ALA A O 1
ATOM 2326 N N . THR A 1 301 ? -15.300 -7.033 10.890 1.00 92.00 301 THR A N 1
ATOM 2327 C CA . THR A 1 301 ? -14.818 -7.925 11.959 1.00 92.00 301 THR A CA 1
ATOM 2328 C C . THR A 1 301 ? -14.018 -7.209 13.042 1.00 92.00 301 THR A C 1
ATOM 2330 O O . THR A 1 301 ? -13.858 -7.761 14.127 1.00 92.00 301 THR A O 1
ATOM 2333 N N . ILE A 1 302 ? -13.541 -5.990 12.778 1.00 88.31 302 ILE A N 1
ATOM 2334 C CA . ILE A 1 302 ? -12.870 -5.162 13.780 1.00 88.31 302 ILE A CA 1
ATOM 2335 C C . ILE A 1 302 ? -13.945 -4.522 14.666 1.00 88.31 302 ILE A C 1
ATOM 2337 O O . ILE A 1 302 ? -14.794 -3.768 14.186 1.00 88.31 302 ILE A O 1
ATOM 2341 N N . GLU A 1 303 ? -13.911 -4.782 15.971 1.00 76.06 303 GLU A N 1
ATOM 2342 C CA . GLU A 1 303 ? -14.819 -4.152 16.937 1.00 76.06 303 GLU A CA 1
ATOM 2343 C C . GLU A 1 303 ? -14.510 -2.656 17.099 1.00 76.06 303 GLU A C 1
ATOM 2345 O O . GLU A 1 303 ? -13.424 -2.178 16.763 1.00 76.06 303 GLU A O 1
ATOM 2350 N N . VAL A 1 304 ? -15.515 -1.850 17.458 1.00 54.16 304 VAL A N 1
ATOM 2351 C CA . VAL A 1 304 ? -15.274 -0.443 17.819 1.00 54.16 304 VAL A CA 1
ATOM 2352 C C . VAL A 1 304 ? -14.838 -0.483 19.279 1.00 54.16 304 VAL A C 1
ATOM 2354 O O . VAL A 1 304 ? -15.666 -0.787 20.132 1.00 54.16 304 VAL A O 1
ATOM 2357 N N . SER A 1 305 ? -13.547 -0.277 19.540 1.00 41.50 305 SER A N 1
ATOM 2358 C CA . SER A 1 305 ? -13.039 -0.023 20.894 1.00 41.50 305 SER A CA 1
ATOM 2359 C C . SER A 1 305 ? -13.332 1.407 21.324 1.00 41.50 305 SER A C 1
ATOM 2361 O O . SER A 1 305 ? -13.261 2.304 20.450 1.00 41.50 305 SER A O 1
#

Radius of gyration: 28.29 Å; Cα contacts (8 Å, |Δi|>4): 193; chains: 1; bounding box: 78×59×80 Å

Mean predicted aligned error: 13.17 Å

pLDDT: mean 77.33, std 21.81, range [27.94, 96.5]

Sequence (305 aa):
EAWLLENGHKIRLLSKDARHHSHAPRTAHNMSSSSLRKKSDISLISKVRVGFLRRFLVNLQEVLLNTKLSFLFVAIPLAIAARRWGYPNAWVFALSMIGLTPLAERLSFLTEQLAFCTGPTVGGLLNATCGNATELVIAIFALVHGKEQVVKFSLLGSILSNLLLVLGTSLFCGGLVNIFDEQKFDRRQADVNTLLLLLGLLCHVMPLTFRLTGKSPEITAVGTLRLSRAGCIIMLVAYVAYLVCQLWTHRQLFEAEEGEEDGDVPSEGEESPVIGFWSGIIWLILATCTVALLSQYVVATIEVS

Foldseek 3Di:
DDDDDDDDDDDDDDDDDDDDDDDDDDDPPDPDPVNVVVVVVVVVLVPDPDPVVSLVVLLVCVLQPVDPLNVLCVLLVVLVVCVVVVHALVSNQVSLVSNLVSLLVSQLLLLQLLLLVPDQLVSLVSNVDSNCLLLVLLLVLCVVVVNVVCNVVSVVVVVCCVPCVVVVVCCVVVCVVPVPHDDDDDPVVVVLVVVLVVLLVVLVVVLVVLCVPDDDNVVSVVVSVVSNVVSVVVSVVSVVVVSCCCRPVPVVVNVVVVVVVPPDDPPPDDPNSPDDNVSSVVSSVVSSVSSNVSSNSNSVSDDDD

InterPro domains:
  IPR004713 Calcium/proton exchanger [PTHR31503] (24-303)
  IPR004837 Sodium/calcium exchanger membrane region [PF01699] (90-248)
  IPR044880 NCX, central ion-binding domain superfamily [G3DSA:1.20.1420.30] (120-257)

Solvent-accessible surface area (backbone atoms only — not comparable to full-atom values): 17508 Å² total; per-residue (Å²): 132,88,82,90,86,83,88,84,83,89,79,89,83,88,84,83,89,85,92,79,91,79,88,78,84,85,71,90,82,76,79,52,72,68,62,55,51,60,55,52,60,54,56,68,59,68,72,54,92,44,75,65,60,40,53,50,51,52,52,47,41,58,68,54,57,72,46,97,48,31,76,36,54,60,27,42,63,48,20,54,48,32,57,76,72,65,51,59,49,68,58,30,28,52,26,23,54,47,23,42,54,45,48,44,55,41,38,33,50,36,25,49,37,37,17,73,71,55,43,71,52,56,12,51,51,38,36,67,50,46,46,45,36,60,62,50,49,40,38,50,51,22,47,76,70,68,34,54,67,60,37,55,52,50,55,53,46,50,53,48,40,51,63,51,52,51,46,44,47,49,53,50,54,50,44,64,74,34,70,90,52,84,88,84,74,65,63,69,60,52,49,54,53,50,52,52,52,50,50,53,50,50,41,52,48,52,31,50,51,48,53,74,69,45,93,44,73,71,66,26,52,58,51,28,53,54,43,42,53,51,30,50,52,53,51,50,53,53,49,52,53,47,48,48,35,52,56,59,78,44,28,72,75,57,56,55,51,77,69,56,74,68,72,90,61,91,72,90,59,85,90,63,62,91,49,56,59,73,58,26,53,54,50,44,52,52,48,50,53,50,47,49,55,35,31,50,49,38,48,73,45,54,77,89,127

Organism: NCBI:txid192259

Nearest PDB structures (foldseek):
  4k1c-assembly1_A  TM=8.212E-01  e=6.442E-09  Saccharomyces cerevisiae S288C
  4k1c-assembly2_B  TM=8.369E-01  e=1.012E-08  Saccharomyces cerevisiae S288C
  3zx6-assembly1_A  TM=1.904E-01  e=1.666E+00  Archaeoglobus fulgidus DSM 4304
  1jad-assembly1_B  TM=2.513E-01  e=4.499E+00  Meleagris gallopavo

Secondary structure (DSSP, 8-state):
----------------------PPP--S----HHHHHHHHHHHHHTT---HHHHHHHHHHHHHHTSSTTGGGGGHHHHHHHHHHTT--HHHHHHHHHHHHHHHHHHHHHHHHHHHHHH-HHHHHHHHHHHTTHHHHHHHHHHHHTT-HHHHHHHHHHHHHIIIIIIHHHHHHHHHHHTTTSPPP--HHHHHHHHHHHHHHHHHHHHHHHHHHH-S-HHHHHHHHHHHHHHHHHHHHHHHHHHHHIIIIITHHHHHHHHTTTT-SS---S----SS-HHHHHHHHHHHHHHHHHHHHHHHHHS---